Protein AF-A0A2Z6PH59-F1 (afdb_monomer)

Structure (mmCIF, N/CA/C/O backbone):
data_AF-A0A2Z6PH59-F1
#
_entry.id   AF-A0A2Z6PH59-F1
#
loop_
_atom_site.group_PDB
_atom_site.id
_atom_site.type_symbol
_atom_site.label_atom_id
_atom_site.label_alt_id
_atom_site.label_comp_id
_atom_site.label_asym_id
_atom_site.label_entity_id
_atom_site.label_seq_id
_atom_site.pdbx_PDB_ins_code
_atom_site.Cartn_x
_atom_site.Cartn_y
_atom_site.Cartn_z
_atom_site.occupancy
_atom_site.B_iso_or_equiv
_atom_site.auth_seq_id
_atom_site.auth_comp_id
_atom_site.auth_asym_id
_atom_site.auth_atom_id
_atom_site.pdbx_PDB_model_num
ATOM 1 N N . MET A 1 1 ? -16.278 15.186 53.635 1.00 34.44 1 MET A N 1
ATOM 2 C CA . MET A 1 1 ? -15.632 16.033 54.672 1.00 34.44 1 MET A CA 1
ATOM 3 C C . MET A 1 1 ? -14.218 15.501 54.950 1.00 34.44 1 MET A C 1
ATOM 5 O O . MET A 1 1 ? -13.860 14.501 54.348 1.00 34.44 1 MET A O 1
ATOM 9 N N . LYS A 1 2 ? -13.441 16.194 55.801 1.00 32.59 2 LYS A N 1
ATOM 10 C CA . LYS A 1 2 ? -12.086 15.894 56.345 1.00 32.59 2 LYS A CA 1
ATOM 11 C C . LYS A 1 2 ? -11.723 14.384 56.370 1.00 32.59 2 LYS A C 1
ATOM 13 O O . LYS A 1 2 ? -12.545 13.599 56.818 1.00 32.59 2 LYS A O 1
ATOM 18 N N . ASN A 1 3 ? -10.591 13.913 55.830 1.00 27.80 3 ASN A N 1
ATOM 19 C CA . ASN A 1 3 ? -9.162 14.137 56.170 1.00 27.80 3 ASN A CA 1
ATOM 20 C C . ASN A 1 3 ? -8.685 13.519 57.505 1.00 27.80 3 ASN A C 1
ATOM 22 O O . ASN A 1 3 ? -8.910 14.098 58.564 1.00 27.80 3 ASN A O 1
ATOM 26 N N . LEU A 1 4 ? -7.904 12.434 57.396 1.00 33.50 4 LEU A N 1
ATOM 27 C CA . LEU A 1 4 ? -7.053 11.762 58.399 1.00 33.50 4 LEU A CA 1
ATOM 28 C C . LEU A 1 4 ? -5.844 11.195 57.607 1.00 33.50 4 LEU A C 1
ATOM 30 O O . LEU A 1 4 ? -6.083 10.573 56.579 1.00 33.50 4 LEU A O 1
ATOM 34 N N . PHE A 1 5 ? -4.553 11.374 57.917 1.00 38.88 5 PHE A N 1
ATOM 35 C CA . PHE A 1 5 ? -3.834 12.104 58.979 1.00 38.88 5 PHE A CA 1
ATOM 36 C C . PHE A 1 5 ? -2.688 12.967 58.383 1.00 38.88 5 PHE A C 1
ATOM 38 O O . PHE A 1 5 ? -2.351 12.838 57.208 1.00 38.88 5 PHE A O 1
ATOM 45 N N . LYS A 1 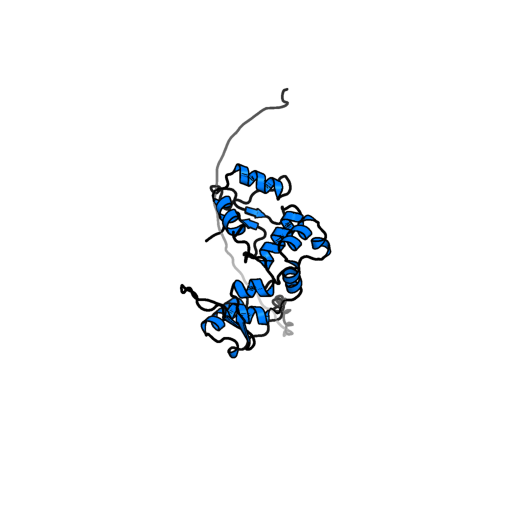6 ? -2.055 13.839 59.192 1.00 35.69 6 LYS A N 1
ATOM 46 C CA . LYS A 1 6 ? -0.893 14.670 58.795 1.00 35.69 6 LYS A CA 1
ATOM 47 C C . LYS A 1 6 ? 0.032 15.008 59.980 1.00 35.69 6 LYS A C 1
ATOM 49 O O . LYS A 1 6 ? -0.445 15.603 60.942 1.00 35.69 6 LYS A O 1
ATOM 54 N N . LYS A 1 7 ? 1.341 14.724 59.852 1.00 34.16 7 LYS A N 1
ATOM 55 C CA . LYS A 1 7 ? 2.540 15.369 60.473 1.00 34.16 7 LYS A CA 1
ATOM 56 C C . LYS A 1 7 ? 3.793 14.681 59.863 1.00 34.16 7 LYS A C 1
ATOM 58 O O . LYS A 1 7 ? 3.728 13.483 59.640 1.00 34.16 7 LYS A O 1
ATOM 63 N N . SER A 1 8 ? 4.795 15.378 59.299 1.00 30.56 8 SER A N 1
ATOM 64 C CA . SER A 1 8 ? 5.847 16.246 59.899 1.00 30.56 8 SER A CA 1
ATOM 65 C C . SER A 1 8 ? 6.964 15.415 60.570 1.00 30.56 8 SER A C 1
ATOM 67 O O . SER A 1 8 ? 6.618 14.514 61.319 1.00 30.56 8 SER A O 1
ATOM 69 N N . SER A 1 9 ? 8.283 15.621 60.375 1.00 30.23 9 SER A N 1
ATOM 70 C CA . SER A 1 9 ? 9.080 16.745 59.796 1.00 30.23 9 SER A CA 1
ATOM 71 C C . SER A 1 9 ? 10.400 16.202 59.152 1.00 30.23 9 SER A C 1
ATOM 73 O O . SER A 1 9 ? 10.760 15.072 59.450 1.00 30.23 9 SER A O 1
ATOM 75 N N . LYS A 1 10 ? 11.071 16.823 58.154 1.00 27.56 10 LYS A N 1
ATOM 76 C CA . LYS A 1 10 ? 12.149 17.869 58.218 1.00 27.56 10 LYS A CA 1
ATOM 77 C C . LYS A 1 10 ? 13.279 17.556 59.237 1.00 27.56 10 LYS A C 1
ATOM 79 O O . LYS A 1 10 ? 12.930 17.356 60.392 1.00 27.56 10 LYS A O 1
ATOM 84 N N . SER A 1 11 ? 14.601 17.575 58.967 1.00 27.03 11 SER A N 1
ATOM 85 C CA . SER A 1 11 ? 15.489 17.809 57.775 1.00 27.03 11 SER A CA 1
ATOM 86 C C . SER A 1 11 ? 16.762 16.897 57.899 1.00 27.03 11 SER A C 1
ATOM 88 O O . SER A 1 11 ? 16.585 15.839 58.487 1.00 27.03 11 SER A O 1
ATOM 90 N N . LYS A 1 12 ? 18.026 17.082 57.438 1.00 28.75 12 LYS A N 1
ATOM 91 C CA . LYS A 1 12 ? 18.909 18.138 56.838 1.00 28.75 12 LYS A CA 1
ATOM 92 C C . LYS A 1 12 ? 20.122 17.441 56.131 1.00 28.75 12 LYS A C 1
ATOM 94 O O . LYS A 1 12 ? 20.277 16.238 56.304 1.00 28.75 12 LYS A O 1
ATOM 99 N N . GLU A 1 13 ? 20.964 18.131 55.341 1.00 26.48 13 GLU A N 1
ATOM 100 C CA . GLU A 1 13 ? 22.075 17.522 54.550 1.00 26.48 13 GLU A CA 1
ATOM 101 C C . GLU A 1 13 ? 23.403 17.277 55.311 1.00 26.48 13 GLU A C 1
ATOM 103 O O . GLU A 1 13 ? 23.683 17.977 56.286 1.00 26.48 13 GLU A O 1
ATOM 108 N N . SER A 1 14 ? 24.306 16.450 54.754 1.00 27.97 14 SER A N 1
ATOM 109 C CA . SER A 1 14 ? 25.775 16.585 54.916 1.00 27.97 14 SER A CA 1
ATOM 110 C C . SER A 1 14 ? 26.570 15.948 53.756 1.00 27.97 14 SER A C 1
ATOM 112 O O . SER A 1 14 ? 26.091 15.001 53.135 1.00 27.97 14 SER A O 1
ATOM 114 N N . GLU A 1 15 ? 27.780 16.453 53.486 1.00 25.69 15 GLU A N 1
ATOM 115 C CA . GLU A 1 15 ? 28.665 16.088 52.356 1.00 25.69 15 GLU A CA 1
ATOM 116 C C . GLU A 1 15 ? 29.887 15.215 52.759 1.00 25.69 15 GLU A C 1
ATOM 118 O O . GLU A 1 15 ? 30.079 14.907 53.933 1.00 25.69 15 GLU A O 1
ATOM 123 N N . GLY A 1 16 ? 30.757 14.894 51.782 1.00 25.41 16 GLY A N 1
ATOM 124 C CA . GLY A 1 16 ? 32.094 14.280 51.950 1.00 25.41 16 GLY A CA 1
ATOM 125 C C . GLY A 1 16 ? 32.142 12.765 51.670 1.00 25.41 16 GLY A C 1
ATOM 126 O O . GLY A 1 16 ? 31.158 12.069 51.881 1.00 25.41 16 GLY A O 1
ATOM 127 N N . GLY A 1 17 ? 33.226 12.146 51.175 1.00 25.28 17 GLY A N 1
ATOM 128 C CA . GLY A 1 17 ? 34.559 12.616 50.742 1.00 25.28 17 GLY A CA 1
ATOM 129 C C . GLY A 1 17 ? 35.597 11.488 50.965 1.00 25.28 17 GLY A C 1
ATOM 130 O O . GLY A 1 17 ? 35.827 11.118 52.103 1.00 25.28 17 GLY A O 1
ATOM 131 N N . SER A 1 18 ? 36.112 10.779 49.947 1.00 25.77 18 SER A N 1
ATOM 132 C CA . SER A 1 18 ? 37.277 11.109 49.083 1.00 25.77 18 SER A CA 1
ATOM 133 C C . SER A 1 18 ? 38.556 10.302 49.437 1.00 25.77 18 SER A C 1
ATOM 135 O O . SER A 1 18 ? 38.829 10.076 50.606 1.00 25.77 18 SER A O 1
ATOM 137 N N . SER A 1 19 ? 39.379 9.963 48.423 1.00 30.25 19 SER A N 1
ATOM 138 C CA . SER A 1 19 ? 40.751 9.367 48.488 1.00 30.25 19 SER A CA 1
ATOM 139 C C . SER A 1 19 ? 40.876 7.867 48.877 1.00 30.25 19 SER A C 1
ATOM 141 O O . SER A 1 19 ? 40.231 7.417 49.808 1.00 30.25 19 SER A O 1
ATOM 143 N N . LYS A 1 20 ? 41.520 6.975 48.083 1.00 30.14 20 LYS A N 1
ATOM 144 C CA . LYS A 1 20 ? 42.967 6.777 47.718 1.00 30.14 20 LYS A CA 1
ATOM 145 C C . LYS A 1 20 ? 43.783 6.158 48.892 1.00 30.14 20 LYS A C 1
ATOM 147 O O . LYS A 1 20 ? 43.592 6.584 50.014 1.00 30.14 20 LYS A O 1
ATOM 152 N N . SER A 1 21 ? 44.721 5.200 48.738 1.00 28.30 21 SER A N 1
ATOM 153 C CA . SER A 1 21 ? 45.655 4.906 47.622 1.00 28.30 21 SER A CA 1
ATOM 154 C C . SER A 1 21 ? 46.361 3.512 47.698 1.00 28.30 21 SER A C 1
ATOM 156 O O . SER A 1 21 ? 46.203 2.824 48.693 1.00 28.30 21 SER A O 1
ATOM 158 N N . LYS A 1 22 ? 47.134 3.157 46.640 1.00 28.16 22 LYS A N 1
ATOM 159 C CA . LYS A 1 22 ? 48.455 2.440 46.527 1.00 28.16 22 LYS A CA 1
ATOM 160 C C . LYS A 1 22 ? 48.986 1.464 47.626 1.00 28.16 22 LYS A C 1
ATOM 162 O O . LYS A 1 22 ? 48.718 1.654 48.795 1.00 28.16 22 LYS A O 1
ATOM 167 N N . ALA A 1 23 ? 49.949 0.550 47.378 1.00 26.64 23 ALA A N 1
ATOM 168 C CA . ALA A 1 23 ? 50.427 -0.189 46.180 1.00 26.64 23 ALA A CA 1
ATOM 169 C C . ALA A 1 23 ? 51.578 -1.188 46.534 1.00 26.64 23 ALA A C 1
ATOM 171 O O . ALA A 1 23 ? 52.467 -0.850 47.303 1.00 26.64 23 ALA A O 1
ATOM 172 N N . SER A 1 24 ? 51.592 -2.365 45.887 1.00 27.56 24 SER A N 1
ATOM 173 C CA . SER A 1 24 ? 52.730 -3.254 45.506 1.00 27.56 24 SER A CA 1
ATOM 174 C C . SER A 1 24 ? 54.143 -3.160 46.149 1.00 27.56 24 SER A C 1
ATOM 176 O O . SER A 1 24 ? 54.802 -2.126 46.017 1.00 27.56 24 SER A O 1
ATOM 178 N N . LYS A 1 25 ? 54.728 -4.321 46.524 1.00 27.78 25 LYS A N 1
ATOM 179 C CA . LYS A 1 25 ? 56.020 -4.859 45.987 1.00 27.78 25 LYS A CA 1
ATOM 180 C C . LYS A 1 25 ? 56.326 -6.294 46.484 1.00 27.78 25 LYS A C 1
ATOM 182 O O . LYS A 1 25 ? 55.560 -6.840 47.267 1.00 27.78 25 LYS A O 1
ATOM 187 N N . ALA A 1 26 ? 57.401 -6.921 45.983 1.00 27.69 26 ALA A N 1
ATOM 188 C CA . ALA A 1 26 ? 57.776 -8.328 46.226 1.00 27.69 26 ALA A CA 1
ATOM 189 C C . ALA A 1 26 ? 59.310 -8.535 46.291 1.00 27.69 26 ALA A C 1
ATOM 191 O O . ALA A 1 26 ? 60.037 -7.665 45.811 1.00 27.69 26 ALA A O 1
ATOM 192 N N . SER A 1 27 ? 59.798 -9.693 46.792 1.00 26.86 27 SER A N 1
ATOM 193 C CA . SER A 1 27 ? 60.730 -10.621 46.077 1.00 26.86 27 SER A CA 1
ATOM 194 C C . SER A 1 27 ? 61.611 -11.555 46.955 1.00 26.86 27 SER A C 1
ATOM 196 O O . SER A 1 27 ? 62.227 -11.122 47.922 1.00 26.86 27 SER A O 1
ATOM 198 N N . SER A 1 28 ? 61.821 -12.797 46.470 1.00 27.25 28 SER A N 1
ATOM 199 C CA . SER A 1 28 ? 62.973 -13.707 46.746 1.00 27.25 28 SER A CA 1
ATOM 200 C C . SER A 1 28 ? 63.087 -14.369 48.157 1.00 27.25 28 SER A C 1
ATOM 202 O O . SER A 1 28 ? 62.413 -13.944 49.081 1.00 27.25 28 SER A O 1
ATOM 204 N N . SER A 1 29 ? 63.863 -15.451 48.407 1.00 29.81 29 SER A N 1
ATOM 205 C CA . SER A 1 29 ? 64.959 -16.069 47.619 1.00 29.81 29 SER A CA 1
ATOM 206 C C . SER A 1 29 ? 65.258 -17.589 47.856 1.00 29.81 29 SER A C 1
ATOM 208 O O . SER A 1 29 ? 65.130 -18.115 48.956 1.00 29.81 29 SER A O 1
ATOM 210 N N . LYS A 1 30 ? 65.740 -18.254 46.782 1.00 30.19 30 LYS A N 1
ATOM 211 C CA . LYS A 1 30 ? 66.704 -19.394 46.637 1.00 30.19 30 LYS A CA 1
ATOM 212 C C . LYS A 1 30 ? 66.789 -20.582 47.642 1.00 30.19 30 LYS A C 1
ATOM 214 O O . LYS A 1 30 ? 67.337 -20.423 48.729 1.00 30.19 30 LYS A O 1
ATOM 219 N N . LYS A 1 31 ? 66.523 -21.809 47.131 1.00 31.02 31 LYS A N 1
ATOM 220 C CA . LYS A 1 31 ? 67.177 -23.153 47.347 1.00 31.02 31 LYS A CA 1
ATOM 221 C C . LYS A 1 31 ? 66.483 -24.196 46.416 1.00 31.02 31 LYS A C 1
ATOM 223 O O . LYS A 1 31 ? 65.308 -23.996 46.147 1.00 31.02 31 LYS A O 1
ATOM 228 N N . ARG A 1 32 ? 67.045 -25.309 45.890 1.00 30.92 32 ARG A N 1
ATOM 229 C CA . ARG A 1 32 ? 68.436 -25.769 45.591 1.00 30.92 32 ARG A CA 1
ATOM 230 C C . ARG A 1 32 ? 68.416 -26.693 44.323 1.00 30.92 32 ARG A C 1
ATOM 232 O O . ARG A 1 32 ? 67.968 -26.219 43.286 1.00 30.92 32 ARG A O 1
ATOM 239 N N . LYS A 1 33 ? 68.884 -27.962 44.367 1.00 31.00 33 LYS A N 1
ATOM 240 C CA . LYS A 1 33 ? 68.745 -29.037 43.335 1.00 31.00 33 LYS A CA 1
ATOM 241 C C . LYS A 1 33 ? 68.904 -30.440 43.964 1.00 31.00 33 LYS A C 1
ATOM 243 O O . LYS A 1 33 ? 69.839 -30.613 44.739 1.00 31.00 33 LYS A O 1
ATOM 248 N N . VAL A 1 34 ? 68.104 -31.415 43.510 1.00 33.28 34 VAL A N 1
ATOM 249 C CA . VAL A 1 34 ? 68.429 -32.857 43.304 1.00 33.28 34 VAL A CA 1
ATOM 250 C C . VAL A 1 34 ? 67.692 -33.292 42.011 1.00 33.28 34 VAL A C 1
ATOM 252 O O . VAL A 1 34 ? 66.822 -32.554 41.547 1.00 33.28 34 VAL A O 1
ATOM 255 N N . SER A 1 35 ? 68.075 -34.393 41.358 1.00 29.75 35 SER A N 1
ATOM 256 C CA . SER A 1 35 ? 67.696 -34.733 39.971 1.00 29.75 35 SER A CA 1
ATOM 257 C C . SER A 1 35 ? 67.066 -36.124 39.782 1.00 29.75 35 SER A C 1
ATOM 259 O O . SER A 1 35 ? 67.340 -37.025 40.569 1.00 29.75 35 SER A O 1
ATOM 261 N N . ARG A 1 36 ? 66.345 -36.286 38.645 1.00 28.67 36 ARG A N 1
ATOM 262 C CA . ARG A 1 36 ? 66.366 -37.438 37.692 1.00 28.67 36 ARG A CA 1
ATOM 263 C C . ARG A 1 36 ? 64.999 -38.075 37.346 1.00 28.67 36 ARG A C 1
ATOM 265 O O . ARG A 1 36 ? 64.614 -39.060 37.958 1.00 28.67 36 ARG A O 1
ATOM 272 N N . ALA A 1 37 ? 64.372 -37.604 36.261 1.00 36.44 37 ALA A N 1
ATOM 273 C CA . ALA A 1 37 ? 63.565 -38.389 35.302 1.00 36.44 37 ALA A CA 1
ATOM 274 C C . ALA A 1 37 ? 63.218 -37.511 34.070 1.00 36.44 37 ALA A C 1
ATOM 276 O O . ALA A 1 37 ? 63.069 -36.300 34.248 1.00 36.44 37 ALA A O 1
ATOM 277 N N . PRO A 1 38 ? 63.104 -38.056 32.840 1.00 36.41 38 PRO A N 1
ATOM 278 C CA . PRO A 1 38 ? 62.559 -37.328 31.690 1.00 36.41 38 PRO A CA 1
ATOM 279 C C . PRO A 1 38 ? 61.018 -37.332 31.701 1.00 36.41 38 PRO A C 1
ATOM 281 O O . PRO A 1 38 ? 60.396 -38.331 32.060 1.00 36.41 38 PRO A O 1
ATOM 284 N N . SER A 1 39 ? 60.401 -36.218 31.305 1.00 35.09 39 SER A N 1
ATOM 285 C CA . SER A 1 39 ? 58.942 -36.035 31.346 1.00 35.09 39 SER A CA 1
ATOM 286 C C . SER A 1 39 ? 58.213 -36.711 30.174 1.00 35.09 39 SER A C 1
ATOM 288 O O . SER A 1 39 ? 58.693 -36.613 29.043 1.00 35.09 39 SER A O 1
ATOM 290 N N . PRO A 1 40 ? 57.008 -37.280 30.379 1.00 45.50 40 PRO A N 1
ATOM 291 C CA . PRO A 1 40 ? 56.055 -37.481 29.291 1.00 45.50 40 PRO A CA 1
ATOM 292 C C . PRO A 1 40 ? 55.498 -36.126 28.816 1.00 45.50 40 PRO A C 1
ATOM 294 O O . PRO A 1 40 ? 55.338 -35.196 29.612 1.00 45.50 40 PRO A O 1
ATOM 297 N N . SER A 1 41 ? 55.187 -36.006 27.524 1.00 42.44 41 SER A N 1
ATOM 298 C CA . SER A 1 41 ? 54.583 -34.789 26.960 1.00 42.44 41 SER A CA 1
ATOM 299 C C . SER A 1 41 ? 53.156 -34.569 27.485 1.00 42.44 41 SER A C 1
ATOM 301 O O . SER A 1 41 ? 52.385 -35.529 27.540 1.00 42.44 41 SER A O 1
ATOM 303 N N . PRO A 1 42 ? 52.760 -33.329 27.828 1.00 46.56 42 PRO A N 1
ATOM 304 C CA . PRO A 1 42 ? 51.387 -33.029 28.217 1.00 46.56 42 PRO A CA 1
ATOM 305 C C . PRO A 1 42 ? 50.437 -33.091 27.013 1.00 46.56 42 PRO A C 1
ATOM 307 O O . PRO A 1 42 ? 50.779 -32.656 25.912 1.00 46.56 42 PRO A O 1
ATOM 310 N N . SER A 1 43 ? 49.220 -33.585 27.242 1.00 51.41 43 SER A N 1
ATOM 311 C CA . SER A 1 43 ? 48.125 -33.548 26.266 1.00 51.41 43 SER A CA 1
ATOM 312 C C . SER A 1 43 ? 47.785 -32.106 25.850 1.00 51.41 43 SER A C 1
ATOM 314 O O . SER A 1 43 ? 47.906 -31.194 26.675 1.00 51.41 43 SER A O 1
ATOM 316 N N . PRO A 1 44 ? 47.324 -31.869 24.606 1.00 57.12 44 PRO A N 1
ATOM 317 C CA . PRO A 1 44 ? 46.911 -30.537 24.174 1.00 57.12 44 PRO A CA 1
ATOM 318 C C . PRO A 1 44 ? 45.717 -30.025 25.002 1.00 57.12 44 PRO A C 1
ATOM 320 O O . PRO A 1 44 ? 44.858 -30.821 25.394 1.00 57.12 44 PRO A O 1
ATOM 323 N N . PRO A 1 45 ? 45.630 -28.707 25.266 1.00 55.41 45 PRO A N 1
ATOM 324 C CA . PRO A 1 45 ? 44.503 -28.127 25.989 1.00 55.41 45 PRO A CA 1
ATOM 325 C C . PRO A 1 45 ? 43.197 -28.259 25.183 1.00 55.41 45 PRO A C 1
ATOM 327 O O . PRO A 1 45 ? 43.236 -28.276 23.948 1.00 55.41 45 PRO A O 1
ATOM 330 N N . PRO A 1 46 ? 42.029 -28.317 25.853 1.00 54.38 46 PRO A N 1
ATOM 331 C CA . PRO A 1 46 ? 40.742 -28.360 25.168 1.00 54.38 46 PRO A CA 1
ATOM 332 C C . PRO A 1 46 ? 40.549 -27.109 24.304 1.00 54.38 46 PRO A C 1
ATOM 334 O O . PRO A 1 46 ? 40.888 -25.996 24.710 1.00 54.38 46 PRO A O 1
ATOM 337 N N . SER A 1 47 ? 39.993 -27.292 23.106 1.00 56.69 47 SER A N 1
ATOM 338 C CA . SER A 1 47 ? 39.690 -26.181 22.202 1.00 56.69 47 SER A CA 1
ATOM 339 C C . SER A 1 47 ? 38.715 -25.191 22.858 1.00 56.69 47 SER A C 1
ATOM 341 O O . SER A 1 47 ? 37.801 -25.628 23.563 1.00 56.69 47 SER A O 1
ATOM 343 N N . PRO A 1 48 ? 38.857 -23.873 22.620 1.00 63.66 48 PRO A N 1
ATOM 344 C CA . PRO A 1 48 ? 37.887 -22.902 23.113 1.00 63.66 48 PRO A CA 1
ATOM 345 C C . PRO A 1 48 ? 36.489 -23.206 22.543 1.00 63.66 48 PRO A C 1
ATOM 347 O O . PRO A 1 48 ? 36.392 -23.737 21.429 1.00 63.66 48 PRO A O 1
ATOM 350 N N . PRO A 1 49 ? 35.403 -22.867 23.266 1.00 60.81 49 PRO A N 1
ATOM 351 C CA . PRO A 1 49 ? 34.048 -23.028 22.754 1.00 60.81 49 PRO A CA 1
ATOM 352 C C . PRO A 1 49 ? 33.913 -22.361 21.385 1.00 60.81 49 PRO A C 1
ATOM 354 O O . PRO A 1 49 ? 34.311 -21.207 21.219 1.00 60.81 49 PRO A O 1
ATOM 357 N N . ARG A 1 50 ? 33.350 -23.075 20.400 1.00 63.66 50 ARG A N 1
ATOM 358 C CA . ARG A 1 50 ? 33.018 -22.455 19.114 1.00 63.66 50 ARG A CA 1
ATOM 359 C C . ARG A 1 50 ? 32.045 -21.311 19.369 1.00 63.66 50 ARG A C 1
ATOM 361 O O . ARG A 1 50 ? 30.955 -21.534 19.891 1.00 63.66 50 ARG A O 1
ATOM 368 N N . GLU A 1 51 ? 32.441 -20.114 18.956 1.00 59.47 51 GLU A N 1
ATOM 369 C CA . GLU A 1 51 ? 31.542 -18.974 18.857 1.00 59.47 51 GLU A CA 1
ATOM 370 C C . GLU A 1 51 ? 30.322 -19.392 18.009 1.00 59.47 51 GLU A C 1
ATOM 372 O O . GLU A 1 51 ? 30.505 -20.038 16.965 1.00 59.47 51 GLU A O 1
ATOM 377 N N . PRO A 1 52 ? 29.080 -19.130 18.463 1.00 60.56 52 PRO A N 1
ATOM 378 C CA . PRO A 1 52 ? 27.893 -19.581 17.753 1.00 60.56 52 PRO A CA 1
ATOM 379 C C . PRO A 1 52 ? 27.896 -18.965 16.358 1.00 60.56 52 PRO A C 1
ATOM 381 O O . PRO A 1 52 ? 27.895 -17.744 16.204 1.00 60.56 52 PRO A O 1
ATOM 384 N N . SER A 1 53 ? 27.933 -19.822 15.335 1.00 56.47 53 SER A N 1
ATOM 385 C CA . SER A 1 53 ? 27.993 -19.369 13.947 1.00 56.47 53 SER A CA 1
ATOM 386 C C . SER A 1 53 ? 26.820 -18.426 13.663 1.00 56.47 53 SER A C 1
ATOM 388 O O . SER A 1 53 ? 25.700 -18.731 14.087 1.00 56.47 53 SER A O 1
ATOM 390 N N . PRO A 1 54 ? 27.046 -17.288 12.975 1.00 58.34 54 PRO A N 1
ATOM 391 C CA . PRO A 1 54 ? 25.987 -16.321 12.723 1.00 58.34 54 PRO A CA 1
ATOM 392 C C . PRO A 1 54 ? 24.808 -17.020 12.032 1.00 58.34 54 PRO A C 1
ATOM 394 O O . PRO A 1 54 ? 25.040 -17.890 11.183 1.00 58.34 54 PRO A O 1
ATOM 397 N N . PRO A 1 55 ? 23.557 -16.682 12.400 1.00 59.09 55 PRO A N 1
ATOM 398 C CA . PRO A 1 55 ? 22.386 -17.428 11.961 1.00 59.09 55 PRO A CA 1
ATOM 399 C C . PRO A 1 55 ? 22.348 -17.518 10.430 1.00 59.09 55 PRO A C 1
ATOM 401 O O . PRO A 1 55 ? 22.695 -16.530 9.769 1.00 59.09 55 PRO A O 1
ATOM 404 N N . PRO A 1 56 ? 21.936 -18.668 9.853 1.00 49.78 56 PRO A N 1
ATOM 405 C CA . PRO A 1 56 ? 21.906 -18.859 8.410 1.00 49.78 56 PRO A CA 1
ATOM 406 C C . PRO A 1 56 ? 21.239 -17.674 7.718 1.00 49.78 56 PRO A C 1
ATOM 408 O O . PRO A 1 56 ? 20.102 -17.317 8.036 1.00 49.78 56 PRO A O 1
ATOM 411 N N . ARG A 1 57 ? 21.971 -17.037 6.794 1.00 50.09 57 ARG A N 1
ATOM 412 C CA . ARG A 1 57 ? 21.472 -15.881 6.046 1.00 50.09 57 ARG A CA 1
ATOM 413 C C . ARG A 1 57 ? 20.155 -16.289 5.389 1.00 50.09 57 ARG A C 1
ATOM 415 O O . ARG A 1 57 ? 20.152 -17.216 4.581 1.00 50.09 57 ARG A O 1
ATOM 422 N N . ALA A 1 58 ? 19.063 -15.617 5.763 1.00 55.97 58 ALA A N 1
ATOM 423 C CA . ALA A 1 58 ? 17.728 -15.927 5.260 1.00 55.97 58 ALA A CA 1
ATOM 424 C C . ALA A 1 58 ? 17.751 -16.025 3.722 1.00 55.97 58 ALA A C 1
ATOM 426 O O . ALA A 1 58 ? 18.464 -15.219 3.109 1.00 55.97 58 ALA A O 1
ATOM 427 N N . PRO A 1 59 ? 17.029 -16.989 3.106 1.00 53.78 59 PRO A N 1
ATOM 428 C CA . PRO A 1 59 ? 17.164 -17.310 1.689 1.00 53.78 59 PRO A CA 1
ATOM 429 C C . PRO A 1 59 ? 17.188 -16.063 0.811 1.00 53.78 59 PRO A C 1
ATOM 431 O O . PRO A 1 59 ? 16.219 -15.305 0.745 1.00 53.78 59 PRO A O 1
ATOM 434 N N . GLY A 1 60 ? 18.341 -15.832 0.180 1.00 61.97 60 GLY A N 1
ATOM 435 C CA . GLY A 1 60 ? 18.568 -14.643 -0.624 1.00 61.97 60 GLY A CA 1
ATOM 436 C C . GLY A 1 60 ? 17.555 -14.582 -1.758 1.00 61.97 60 GLY A C 1
ATOM 437 O O . GLY A 1 60 ? 17.454 -15.517 -2.551 1.00 61.97 60 GLY A O 1
ATOM 438 N N . MET A 1 61 ? 16.821 -13.472 -1.833 1.00 67.44 61 MET A N 1
ATOM 439 C CA . MET A 1 61 ? 15.988 -13.125 -2.983 1.00 67.44 61 MET A CA 1
ATOM 440 C C . MET A 1 61 ? 16.765 -13.383 -4.286 1.00 67.44 61 MET A C 1
ATOM 442 O O . MET A 1 61 ? 17.861 -12.830 -4.417 1.00 67.44 61 MET A O 1
ATOM 446 N N . PRO A 1 62 ? 16.236 -14.181 -5.239 1.00 79.00 62 PRO A N 1
ATOM 447 C CA . PRO A 1 62 ? 16.943 -14.499 -6.476 1.00 79.00 62 PRO A CA 1
ATOM 448 C C . PRO A 1 62 ? 17.435 -13.233 -7.181 1.00 79.00 62 PRO A C 1
ATOM 450 O O . PRO A 1 62 ? 16.654 -12.298 -7.398 1.00 79.00 62 PRO A O 1
ATOM 453 N N . GLU A 1 63 ? 18.729 -13.185 -7.509 1.00 87.81 63 GLU A N 1
ATOM 454 C CA . GLU A 1 63 ? 19.326 -11.981 -8.086 1.00 87.81 63 GLU A CA 1
ATOM 455 C C . GLU A 1 63 ? 18.700 -11.680 -9.452 1.00 87.81 63 GLU A C 1
ATOM 457 O O . GLU A 1 63 ? 18.572 -12.547 -10.318 1.00 87.81 63 GLU A O 1
ATOM 462 N N . ILE A 1 64 ? 18.266 -10.434 -9.634 1.00 90.94 64 ILE A N 1
ATOM 463 C CA . ILE A 1 64 ? 17.597 -9.996 -10.855 1.00 90.94 64 ILE A CA 1
ATOM 464 C C . ILE A 1 64 ? 18.690 -9.630 -11.870 1.00 90.94 64 ILE A C 1
ATOM 466 O O . ILE A 1 64 ? 19.454 -8.696 -11.610 1.00 90.94 64 ILE A O 1
ATOM 470 N N . PRO A 1 65 ? 18.792 -10.314 -13.030 1.00 91.38 65 PRO A N 1
ATOM 471 C CA . PRO A 1 65 ? 19.889 -10.083 -13.965 1.00 91.38 65 PRO A CA 1
ATOM 472 C C . PRO A 1 65 ? 19.949 -8.632 -14.444 1.00 91.38 65 PRO A C 1
ATOM 474 O O . PRO A 1 65 ? 18.923 -8.041 -14.784 1.00 91.38 65 PRO A O 1
ATOM 477 N N . ARG A 1 66 ? 21.162 -8.074 -14.563 1.00 91.94 66 ARG A N 1
ATOM 478 C CA . ARG A 1 66 ? 21.409 -6.679 -14.983 1.00 91.94 66 ARG A CA 1
ATOM 479 C C . ARG A 1 66 ? 20.648 -6.271 -16.257 1.00 91.94 66 ARG A C 1
ATOM 481 O O . ARG A 1 66 ? 20.236 -5.117 -16.359 1.00 91.94 66 ARG A O 1
ATOM 488 N N . GLY A 1 67 ? 20.421 -7.195 -17.196 1.00 91.94 67 GLY A N 1
ATOM 489 C CA . GLY A 1 67 ? 19.646 -6.970 -18.426 1.00 91.94 67 GLY A CA 1
ATOM 490 C C . GLY A 1 67 ? 18.144 -6.697 -18.232 1.00 91.94 67 GLY A C 1
ATOM 491 O O . GLY A 1 67 ? 17.485 -6.269 -19.173 1.00 91.94 67 GLY A O 1
ATOM 492 N N . ARG A 1 68 ? 17.590 -6.890 -17.026 1.00 92.19 68 ARG A N 1
ATOM 493 C CA . ARG A 1 68 ? 16.203 -6.524 -16.680 1.00 92.19 68 ARG A CA 1
ATOM 494 C C . ARG A 1 68 ? 16.012 -5.028 -16.394 1.00 92.19 68 ARG A C 1
ATOM 496 O O . ARG A 1 68 ? 14.878 -4.583 -16.252 1.00 92.19 68 ARG A O 1
ATOM 503 N N . PHE A 1 69 ? 17.090 -4.245 -16.316 1.00 92.75 69 PHE A N 1
ATOM 504 C CA . PHE A 1 69 ? 17.038 -2.823 -15.969 1.00 92.75 69 PHE A CA 1
ATOM 505 C C . PHE A 1 69 ? 17.451 -1.942 -17.155 1.00 92.75 69 PHE A C 1
ATOM 507 O O . PHE A 1 69 ? 18.637 -1.851 -17.485 1.00 92.75 69 PHE A O 1
ATOM 514 N N . ASP A 1 70 ? 16.492 -1.237 -17.766 1.00 84.69 70 ASP A N 1
ATOM 515 C CA . ASP A 1 70 ? 16.744 -0.387 -18.948 1.00 84.69 70 ASP A CA 1
ATOM 516 C C . ASP A 1 70 ? 17.665 0.810 -18.650 1.00 84.69 70 ASP A C 1
ATOM 518 O O . ASP A 1 70 ? 18.217 1.429 -19.556 1.00 84.69 70 ASP A O 1
ATOM 522 N N . ARG A 1 71 ? 17.824 1.178 -17.371 1.00 89.75 71 ARG A N 1
ATOM 523 C CA . ARG A 1 71 ? 18.565 2.367 -16.929 1.00 89.75 71 ARG A CA 1
ATOM 524 C C . ARG A 1 71 ? 19.560 1.994 -15.834 1.00 89.75 71 ARG A C 1
ATOM 526 O O . ARG A 1 71 ? 19.189 1.331 -14.869 1.00 89.75 71 ARG A O 1
ATOM 533 N N . ALA A 1 72 ? 20.791 2.505 -15.906 1.00 90.81 72 ALA A N 1
ATOM 534 C CA . ALA A 1 72 ? 21.789 2.321 -14.841 1.00 90.81 72 ALA A CA 1
ATOM 535 C C . ALA A 1 72 ? 21.277 2.817 -13.471 1.00 90.81 72 ALA A C 1
ATOM 537 O O . ALA A 1 72 ? 21.494 2.176 -12.450 1.00 90.81 72 ALA A O 1
ATOM 538 N N . ILE A 1 73 ? 20.492 3.899 -13.464 1.00 90.94 73 ILE A N 1
ATOM 539 C CA . ILE A 1 73 ? 19.795 4.432 -12.280 1.00 90.94 73 ILE A CA 1
ATOM 540 C C . ILE A 1 73 ? 18.827 3.406 -11.659 1.00 90.94 73 ILE A C 1
ATOM 542 O O . ILE A 1 73 ? 18.718 3.342 -10.437 1.00 90.94 73 ILE A O 1
ATOM 546 N N . ALA A 1 74 ? 18.139 2.602 -12.477 1.00 92.06 74 ALA A N 1
ATOM 547 C CA . ALA A 1 74 ? 17.234 1.560 -11.997 1.00 92.06 74 ALA A CA 1
ATOM 548 C C . ALA A 1 74 ? 18.014 0.389 -11.382 1.00 92.06 74 ALA A C 1
ATOM 550 O O . ALA A 1 74 ? 17.674 -0.060 -10.292 1.00 92.06 74 ALA A O 1
ATOM 551 N N . PHE A 1 75 ? 19.119 -0.036 -12.003 1.00 94.00 75 PHE A N 1
ATOM 552 C CA . PHE A 1 75 ? 20.004 -1.043 -11.410 1.00 94.00 75 PHE A CA 1
ATOM 553 C C . PHE A 1 75 ? 20.633 -0.556 -10.092 1.00 94.00 75 PHE A C 1
ATOM 555 O O . PHE A 1 75 ? 20.592 -1.263 -9.091 1.00 94.00 75 PHE A O 1
ATOM 562 N N . ASN A 1 76 ? 21.118 0.688 -10.033 1.00 92.81 76 ASN A N 1
ATOM 563 C CA . ASN A 1 76 ? 21.646 1.273 -8.796 1.00 92.81 76 ASN A CA 1
ATOM 564 C C . ASN A 1 76 ? 20.564 1.377 -7.704 1.00 92.81 76 ASN A C 1
ATOM 566 O O . ASN A 1 76 ? 20.854 1.177 -6.523 1.00 92.81 76 ASN A O 1
ATOM 570 N N . ARG A 1 77 ? 19.301 1.636 -8.082 1.00 92.50 77 ARG A N 1
ATOM 571 C CA . ARG A 1 77 ? 18.168 1.554 -7.152 1.00 92.50 77 ARG A CA 1
ATOM 572 C C . ARG A 1 77 ? 17.969 0.126 -6.646 1.00 92.50 77 ARG A C 1
ATOM 574 O O . ARG A 1 77 ? 17.855 -0.025 -5.433 1.00 92.50 77 ARG A O 1
ATOM 581 N N . TYR A 1 78 ? 17.973 -0.877 -7.530 1.00 93.56 78 TYR A N 1
ATOM 582 C CA . TYR A 1 78 ? 17.871 -2.295 -7.167 1.00 93.56 78 TYR A CA 1
ATOM 583 C C . TYR A 1 78 ? 18.941 -2.694 -6.146 1.00 93.56 78 TYR A C 1
ATOM 585 O O . TYR A 1 78 ? 18.585 -3.180 -5.074 1.00 93.56 78 TYR A O 1
ATOM 593 N N . GLN A 1 79 ? 20.219 -2.384 -6.401 1.00 92.75 79 GLN A N 1
ATOM 594 C CA . GLN A 1 79 ? 21.312 -2.688 -5.466 1.00 92.75 79 GLN A CA 1
ATOM 595 C C . GLN A 1 79 ? 21.090 -2.061 -4.076 1.00 92.75 79 GLN A C 1
ATOM 597 O O . GLN A 1 79 ? 21.383 -2.695 -3.069 1.00 92.75 79 GLN A O 1
ATOM 602 N N . HIS A 1 80 ? 20.497 -0.863 -3.995 1.00 90.19 80 HIS A N 1
ATOM 603 C CA . HIS A 1 80 ? 20.160 -0.218 -2.720 1.00 90.19 80 HIS A CA 1
ATOM 604 C C . HIS A 1 80 ? 18.897 -0.780 -2.027 1.00 90.19 80 HIS A C 1
ATOM 606 O O . HIS A 1 80 ? 18.718 -0.557 -0.828 1.00 90.19 80 HIS A O 1
ATOM 612 N N . ILE A 1 81 ? 17.986 -1.459 -2.737 1.00 89.62 81 ILE A N 1
ATOM 613 C CA . ILE A 1 81 ? 16.753 -2.006 -2.133 1.00 89.62 81 ILE A CA 1
ATOM 614 C C . ILE A 1 81 ? 16.763 -3.524 -1.938 1.00 89.62 81 ILE A C 1
ATOM 616 O O . ILE A 1 81 ? 16.057 -3.987 -1.048 1.00 89.62 81 ILE A O 1
ATOM 620 N N . ARG A 1 82 ? 17.561 -4.295 -2.690 1.00 88.69 82 ARG A N 1
ATOM 621 C CA . ARG A 1 82 ? 17.572 -5.776 -2.665 1.00 88.69 82 ARG A CA 1
ATOM 622 C C . ARG A 1 82 ? 17.865 -6.396 -1.292 1.00 88.69 82 ARG A C 1
ATOM 624 O O . ARG A 1 82 ? 17.488 -7.532 -1.046 1.00 88.69 82 ARG A O 1
ATOM 631 N N . GLU A 1 83 ? 18.528 -5.645 -0.416 1.00 85.56 83 GLU A N 1
ATOM 632 C CA . GLU A 1 83 ? 18.929 -6.065 0.936 1.00 85.56 83 GLU A CA 1
ATOM 633 C C . GLU A 1 83 ? 17.878 -5.701 2.003 1.00 85.56 83 GLU A C 1
ATOM 635 O O . GLU A 1 83 ? 18.032 -6.030 3.178 1.00 85.56 83 GLU A O 1
ATOM 640 N N . LYS A 1 84 ? 16.796 -5.014 1.612 1.00 84.00 84 LYS A N 1
ATOM 641 C CA . LYS A 1 84 ? 15.712 -4.609 2.513 1.00 84.00 84 LYS A CA 1
ATOM 642 C C . LYS A 1 84 ? 14.638 -5.688 2.558 1.00 84.00 84 LYS A C 1
ATOM 644 O O . LYS A 1 84 ? 14.244 -6.226 1.527 1.00 84.00 84 LYS A O 1
ATOM 649 N N . ILE A 1 85 ? 14.121 -5.955 3.756 1.00 81.81 85 ILE A N 1
ATOM 650 C CA . ILE A 1 85 ? 13.001 -6.880 3.955 1.00 81.81 85 ILE A CA 1
ATOM 651 C C . ILE A 1 85 ? 11.770 -6.318 3.235 1.00 81.81 85 ILE A C 1
ATOM 653 O O . ILE A 1 85 ? 11.186 -5.325 3.674 1.00 81.81 85 ILE A O 1
ATOM 657 N N . PHE A 1 86 ? 11.377 -6.964 2.140 1.00 77.88 86 PHE A N 1
ATOM 658 C CA . PHE A 1 86 ? 10.104 -6.711 1.482 1.00 77.88 86 PHE A CA 1
ATOM 659 C C . PHE A 1 86 ? 8.990 -7.298 2.351 1.00 77.88 86 PHE A C 1
ATOM 661 O O . PHE A 1 86 ? 8.948 -8.508 2.579 1.00 77.88 86 PHE A O 1
ATOM 668 N N . LYS A 1 87 ? 8.101 -6.446 2.862 1.00 79.81 87 LYS A N 1
ATOM 669 C CA . LYS A 1 87 ? 6.883 -6.900 3.536 1.00 79.81 87 LYS A CA 1
ATOM 670 C C . LYS A 1 87 ? 5.798 -7.158 2.489 1.00 79.81 87 LYS A C 1
ATOM 672 O O . LYS A 1 87 ? 5.630 -6.305 1.621 1.00 79.81 87 LYS A O 1
ATOM 677 N N . PRO A 1 88 ? 5.065 -8.280 2.561 1.00 78.69 88 PRO A N 1
ATOM 678 C CA . PRO A 1 88 ? 3.862 -8.447 1.763 1.00 78.69 88 PRO A CA 1
ATOM 679 C C . PRO A 1 88 ? 2.773 -7.476 2.233 1.00 78.69 88 PRO A C 1
ATOM 681 O O . PRO A 1 88 ? 2.693 -7.132 3.417 1.00 78.69 88 PRO A O 1
ATOM 684 N N . GLU A 1 89 ? 1.925 -7.081 1.292 1.00 87.12 89 GLU A N 1
ATOM 685 C CA . GLU A 1 89 ? 0.643 -6.429 1.552 1.00 87.12 89 GLU A CA 1
ATOM 686 C C . GLU A 1 89 ? -0.294 -7.390 2.315 1.00 87.12 89 GLU A C 1
ATOM 688 O O . GLU A 1 89 ? -0.038 -8.594 2.424 1.00 87.12 89 GLU A O 1
ATOM 693 N N . ARG A 1 90 ? -1.372 -6.860 2.897 1.00 87.88 90 ARG A N 1
ATOM 694 C CA . ARG A 1 90 ? -2.290 -7.606 3.766 1.00 87.88 90 ARG A CA 1
ATOM 695 C C . ARG A 1 90 ? -3.729 -7.509 3.277 1.00 87.88 90 ARG A C 1
ATOM 697 O O . ARG A 1 90 ? -4.371 -6.478 3.468 1.00 87.88 90 ARG A O 1
ATOM 704 N N . HIS A 1 91 ? -4.252 -8.597 2.721 1.00 92.25 91 HIS A N 1
ATOM 705 C CA . HIS A 1 91 ? -5.694 -8.733 2.529 1.00 92.25 91 HIS A CA 1
ATOM 706 C C . HIS A 1 91 ? -6.429 -8.801 3.880 1.00 92.25 91 HIS A C 1
ATOM 708 O O . HIS A 1 91 ? -5.883 -9.291 4.871 1.00 92.25 91 HIS A O 1
ATOM 714 N N . LEU A 1 92 ? -7.675 -8.329 3.912 1.00 94.00 92 LEU A N 1
ATOM 715 C CA . LEU A 1 92 ? -8.638 -8.675 4.957 1.00 94.00 92 LEU A CA 1
ATOM 716 C C . LEU A 1 92 ? -9.230 -10.054 4.651 1.00 94.00 92 LEU A C 1
ATOM 718 O O . LEU A 1 92 ? -9.553 -10.338 3.493 1.00 94.00 92 LEU A O 1
ATOM 722 N N . THR A 1 93 ? -9.353 -10.889 5.683 1.00 94.25 93 THR A N 1
ATOM 723 C CA . THR A 1 93 ? -10.014 -12.198 5.620 1.00 94.25 93 THR A CA 1
ATOM 724 C C . THR A 1 93 ? -11.527 -12.040 5.528 1.00 94.25 93 THR A C 1
ATOM 726 O O . THR A 1 93 ? -12.080 -11.010 5.914 1.00 94.25 93 THR A O 1
ATOM 729 N N . ASP A 1 94 ? -12.206 -13.082 5.057 1.00 94.12 94 ASP A N 1
ATOM 730 C CA . ASP A 1 94 ? -13.653 -13.047 4.830 1.00 94.12 94 ASP A CA 1
ATOM 731 C C . ASP A 1 94 ? -14.432 -12.844 6.157 1.00 94.12 94 ASP A C 1
ATOM 733 O O . ASP A 1 94 ? -15.417 -12.112 6.192 1.00 94.12 94 ASP A O 1
ATOM 737 N N . GLU A 1 95 ? -13.902 -13.351 7.281 1.00 94.50 95 GLU A N 1
ATOM 738 C CA . GLU A 1 95 ? -14.366 -13.059 8.653 1.00 94.50 95 GLU A CA 1
ATOM 739 C C . GLU A 1 95 ? -14.346 -11.560 9.001 1.00 94.50 95 GLU A C 1
ATOM 741 O O . GLU A 1 95 ? -15.246 -11.057 9.671 1.00 94.50 95 GLU A O 1
ATOM 746 N N . VAL A 1 96 ? -13.317 -10.832 8.553 1.00 94.56 96 VAL A N 1
ATOM 747 C CA . VAL A 1 96 ? -13.164 -9.391 8.808 1.00 94.56 96 VAL A CA 1
ATOM 748 C C . VAL A 1 96 ? -14.000 -8.566 7.827 1.00 94.56 96 VAL A C 1
ATOM 750 O O . VAL A 1 96 ? -14.491 -7.496 8.187 1.00 94.56 96 VAL A O 1
ATOM 753 N N . LEU A 1 97 ? -14.205 -9.064 6.605 1.00 94.75 97 LEU A N 1
ATOM 754 C CA . LEU A 1 97 ? -15.121 -8.456 5.639 1.00 94.75 97 LEU A CA 1
ATOM 755 C C . LEU A 1 97 ? -16.588 -8.562 6.089 1.00 94.75 97 LEU A C 1
ATOM 757 O O . LEU A 1 97 ? -17.356 -7.655 5.793 1.00 94.75 97 LEU A O 1
ATOM 761 N N . ALA A 1 98 ? -16.955 -9.596 6.857 1.00 94.44 98 ALA A N 1
ATOM 762 C CA . ALA A 1 98 ? -18.304 -9.795 7.399 1.00 94.44 98 ALA A CA 1
ATOM 763 C C . ALA A 1 98 ? -18.721 -8.796 8.506 1.00 94.44 98 ALA A C 1
ATOM 765 O O . ALA A 1 98 ? -19.878 -8.781 8.931 1.00 94.44 98 ALA A O 1
ATOM 766 N N . TYR A 1 99 ? -17.822 -7.929 8.988 1.00 95.31 99 TYR A N 1
ATOM 767 C CA . TYR A 1 99 ? -18.229 -6.795 9.821 1.00 95.31 99 TYR A CA 1
ATOM 768 C C . TYR A 1 99 ? -18.925 -5.738 8.950 1.00 95.31 99 TYR A C 1
ATOM 770 O O . TYR A 1 99 ? -18.270 -5.105 8.128 1.00 95.31 99 TYR A O 1
ATOM 778 N N . HIS A 1 100 ? -20.213 -5.467 9.193 1.00 94.12 100 HIS A N 1
ATOM 779 C CA . HIS A 1 100 ? -21.049 -4.528 8.414 1.00 94.12 100 HIS A CA 1
ATOM 780 C C . HIS A 1 100 ? -20.379 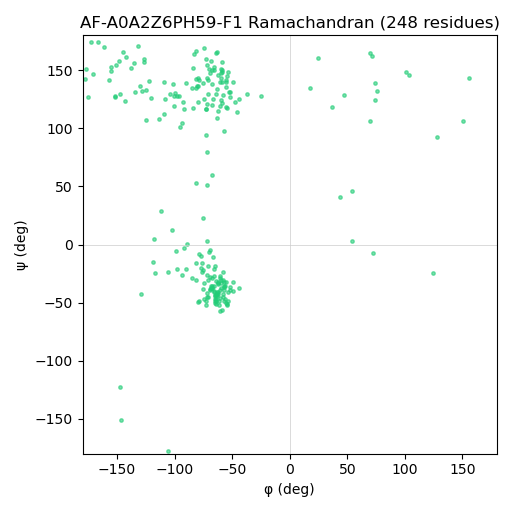-3.180 8.049 1.00 94.12 100 HIS A C 1
ATOM 782 O O . HIS A 1 100 ? -20.575 -2.652 6.958 1.00 94.12 100 HIS A O 1
ATOM 788 N N . ILE A 1 101 ? -19.573 -2.606 8.951 1.00 93.88 101 ILE A N 1
ATOM 789 C CA . ILE A 1 101 ? -18.868 -1.329 8.742 1.00 93.88 101 ILE A CA 1
ATOM 790 C C . ILE A 1 101 ? -17.643 -1.453 7.816 1.00 93.88 101 ILE A C 1
ATOM 792 O O . ILE A 1 101 ? -17.241 -0.474 7.191 1.00 93.88 101 ILE A O 1
ATOM 796 N N . ILE A 1 102 ? -17.060 -2.648 7.709 1.00 94.06 102 ILE A N 1
ATOM 797 C CA . ILE A 1 102 ? -16.038 -2.993 6.716 1.00 94.06 102 ILE A CA 1
ATOM 798 C C . ILE A 1 102 ? -16.721 -3.289 5.377 1.00 94.06 102 ILE A C 1
ATOM 800 O O . ILE A 1 102 ? -16.356 -2.688 4.369 1.00 94.06 102 ILE A O 1
ATOM 804 N N . GLU A 1 103 ? -17.756 -4.134 5.380 1.00 95.12 103 GLU A N 1
ATOM 805 C CA . GLU A 1 103 ? -18.551 -4.513 4.203 1.00 95.12 103 GLU A CA 1
ATOM 806 C C . GLU A 1 103 ? -19.109 -3.297 3.444 1.00 95.12 103 GLU A C 1
ATOM 808 O O . GLU A 1 103 ? -18.928 -3.178 2.229 1.00 95.12 103 GLU A O 1
ATOM 813 N N . ALA A 1 104 ? -19.733 -2.353 4.157 1.00 94.75 104 ALA A N 1
ATOM 814 C CA . ALA A 1 104 ? -20.326 -1.156 3.565 1.00 94.75 104 ALA A CA 1
ATOM 815 C C . ALA A 1 104 ? -19.279 -0.247 2.896 1.00 94.75 104 ALA A C 1
ATOM 817 O O . ALA A 1 104 ? -19.494 0.245 1.788 1.00 94.75 104 ALA A O 1
ATOM 818 N N . GLU A 1 105 ? -18.122 -0.053 3.535 1.00 91.81 105 GLU A N 1
ATOM 819 C CA . GLU A 1 105 ? -17.002 0.720 2.986 1.00 91.81 105 GLU A CA 1
ATOM 820 C C . GLU A 1 105 ? -16.345 -0.001 1.793 1.00 91.81 105 GLU A C 1
ATOM 822 O O . GLU A 1 105 ? -16.028 0.636 0.788 1.00 91.81 105 GLU A O 1
ATOM 827 N N . PHE A 1 106 ? -16.195 -1.329 1.845 1.00 92.88 106 PHE A N 1
ATOM 828 C CA . PHE A 1 106 ? -15.671 -2.130 0.731 1.00 92.88 106 PHE A CA 1
ATOM 829 C C . PHE A 1 106 ? -16.603 -2.122 -0.484 1.00 92.88 106 PHE A C 1
ATOM 831 O O . PHE A 1 106 ? -16.131 -1.969 -1.614 1.00 92.88 106 PHE A O 1
ATOM 838 N N . THR A 1 107 ? -17.912 -2.213 -0.247 1.00 92.69 107 THR A N 1
ATOM 839 C CA . THR A 1 107 ? -18.961 -2.114 -1.269 1.00 92.69 107 THR A CA 1
ATOM 840 C C . THR A 1 107 ? -18.992 -0.720 -1.891 1.00 92.69 107 THR A C 1
ATOM 842 O O . THR A 1 107 ? -18.902 -0.595 -3.111 1.00 92.69 107 THR A O 1
ATOM 845 N N . GLN A 1 108 ? -19.021 0.341 -1.074 1.00 90.75 108 GLN A N 1
ATOM 846 C CA . GLN A 1 108 ? -19.030 1.731 -1.553 1.00 90.75 108 GLN A CA 1
ATOM 847 C C . GLN A 1 108 ? -17.789 2.077 -2.396 1.00 90.75 108 GLN A C 1
ATOM 849 O O . GLN A 1 108 ? -17.873 2.897 -3.311 1.00 90.75 108 GLN A O 1
ATOM 854 N N . ARG A 1 109 ? -16.630 1.485 -2.082 1.00 87.62 109 ARG A N 1
ATOM 855 C CA . ARG A 1 109 ? -15.344 1.782 -2.740 1.00 87.62 109 ARG A CA 1
ATOM 856 C C . ARG A 1 109 ? -14.945 0.793 -3.836 1.00 87.62 109 ARG A C 1
ATOM 858 O O . ARG A 1 109 ? -13.934 1.028 -4.493 1.00 87.62 109 ARG A O 1
ATOM 865 N N . GLN A 1 110 ? -15.710 -0.287 -4.013 1.00 90.25 110 GLN A N 1
ATOM 866 C CA . GLN A 1 110 ? -15.406 -1.410 -4.910 1.00 90.25 110 GLN A CA 1
ATOM 867 C C . GLN A 1 110 ? -14.015 -2.025 -4.636 1.00 90.25 110 GLN A C 1
ATOM 869 O O . GLN A 1 110 ? -13.222 -2.276 -5.536 1.00 90.25 110 GLN A O 1
ATOM 874 N N . TRP A 1 111 ? -13.693 -2.260 -3.357 1.00 91.88 111 TRP A N 1
ATOM 875 C CA . TRP A 1 111 ? -12.359 -2.711 -2.915 1.00 91.88 111 TRP A CA 1
ATOM 876 C C . TRP A 1 111 ? -12.152 -4.236 -2.869 1.00 91.88 111 TRP A C 1
ATOM 878 O O . TRP A 1 111 ? -11.055 -4.689 -2.536 1.00 91.88 111 TRP A O 1
ATOM 888 N N . TYR A 1 112 ? -13.157 -5.037 -3.234 1.00 91.75 112 TYR A N 1
ATOM 889 C CA . TYR A 1 112 ? -13.060 -6.504 -3.234 1.00 91.75 112 TYR A CA 1
ATOM 890 C C . TYR A 1 112 ? -12.012 -7.046 -4.221 1.00 91.75 112 TYR A C 1
ATOM 892 O O . TYR A 1 112 ? -11.237 -7.931 -3.848 1.00 91.75 112 TYR A O 1
ATOM 900 N N . ASP A 1 113 ? -11.918 -6.482 -5.430 1.00 90.12 113 ASP A N 1
ATOM 901 C CA . ASP A 1 113 ? -10.918 -6.884 -6.432 1.00 90.12 113 ASP A CA 1
ATOM 902 C C . ASP A 1 113 ? -9.499 -6.563 -5.951 1.00 90.12 113 ASP A C 1
ATOM 904 O O . ASP A 1 113 ? -8.629 -7.435 -5.918 1.00 90.12 113 ASP A O 1
ATOM 908 N N . PHE A 1 114 ? -9.289 -5.331 -5.471 1.00 90.94 114 PHE A N 1
ATOM 909 C CA . PHE A 1 114 ? -8.026 -4.898 -4.871 1.00 90.94 114 PHE A CA 1
ATOM 910 C C . PHE A 1 114 ? -7.593 -5.831 -3.734 1.00 90.94 114 PHE A C 1
ATOM 912 O O . PHE A 1 114 ? -6.485 -6.362 -3.772 1.00 90.94 114 PHE A O 1
ATOM 919 N N . ASN A 1 115 ? -8.478 -6.101 -2.769 1.00 92.62 115 ASN A N 1
ATOM 920 C CA . ASN A 1 115 ? -8.200 -6.992 -1.639 1.00 92.62 115 ASN A CA 1
ATOM 921 C C . ASN A 1 115 ? -7.908 -8.438 -2.066 1.00 92.62 115 ASN A C 1
ATOM 923 O O . ASN A 1 115 ? -7.083 -9.110 -1.447 1.00 92.62 115 ASN A O 1
ATOM 927 N N . SER A 1 116 ? -8.544 -8.907 -3.142 1.00 90.94 116 SER A N 1
ATOM 928 C CA . SER A 1 116 ? -8.289 -10.231 -3.714 1.00 90.94 116 SER A CA 1
ATOM 929 C C . SER A 1 116 ? -6.896 -10.324 -4.341 1.00 90.94 116 SER A C 1
ATOM 931 O O . SER A 1 116 ? -6.216 -11.333 -4.151 1.00 90.94 116 SER A O 1
ATOM 933 N N . CYS A 1 117 ? -6.410 -9.262 -4.995 1.00 88.81 117 CYS A N 1
ATOM 934 C CA . CYS A 1 117 ? -5.033 -9.201 -5.495 1.00 88.81 117 CYS A CA 1
ATOM 935 C C . CYS A 1 117 ? -3.980 -9.281 -4.373 1.00 88.81 117 CYS A C 1
ATOM 937 O O . CYS A 1 117 ? -2.925 -9.884 -4.575 1.00 88.81 117 CYS A O 1
ATOM 939 N N . LEU A 1 118 ? -4.272 -8.762 -3.172 1.00 89.75 118 LEU A N 1
ATOM 940 C CA . LEU A 1 118 ? -3.346 -8.804 -2.025 1.00 89.75 118 LEU A CA 1
ATOM 941 C C . LEU A 1 118 ? -3.132 -10.222 -1.447 1.00 89.75 118 LEU A C 1
ATOM 943 O O . LEU A 1 118 ? -2.320 -10.400 -0.536 1.00 89.75 118 LEU A O 1
ATOM 947 N N . LYS A 1 119 ? -3.843 -11.247 -1.943 1.00 86.56 119 LYS A N 1
ATOM 948 C CA . LYS A 1 119 ? -3.668 -12.648 -1.514 1.00 86.56 119 LYS A CA 1
ATOM 949 C C . LYS A 1 119 ? -2.350 -13.271 -2.008 1.00 86.56 119 LYS A C 1
ATOM 951 O O . LYS A 1 119 ? -1.902 -14.256 -1.424 1.00 86.56 119 LYS A O 1
ATOM 956 N N . SER A 1 120 ? -1.692 -12.709 -3.031 1.00 82.06 120 SER A N 1
ATOM 957 C CA . SER A 1 120 ? -0.416 -13.232 -3.552 1.00 82.06 120 SER A CA 1
ATOM 958 C C . SER A 1 120 ? 0.478 -12.156 -4.180 1.00 82.06 120 SER A C 1
ATOM 960 O O . SER A 1 120 ? 0.062 -11.481 -5.118 1.00 82.06 120 SER A O 1
ATOM 962 N N . GLY A 1 121 ? 1.742 -12.062 -3.751 1.00 81.00 121 GLY A N 1
ATOM 963 C CA . GLY A 1 121 ? 2.721 -11.117 -4.306 1.00 81.00 121 GLY A CA 1
ATOM 964 C C . GLY A 1 121 ? 4.035 -11.783 -4.726 1.00 81.00 121 GLY A C 1
ATOM 965 O O . GLY A 1 121 ? 4.642 -12.523 -3.953 1.00 81.00 121 GLY A O 1
ATOM 966 N N . ASN A 1 122 ? 4.526 -11.487 -5.935 1.00 87.81 122 ASN A N 1
ATOM 967 C CA . ASN A 1 122 ? 5.849 -11.933 -6.385 1.00 87.81 122 ASN A CA 1
ATOM 968 C C . ASN A 1 122 ? 6.896 -10.839 -6.133 1.00 87.81 122 ASN A C 1
ATOM 970 O O . ASN A 1 122 ? 7.038 -9.896 -6.914 1.00 87.81 122 ASN A O 1
ATOM 974 N N . CYS A 1 123 ? 7.672 -11.000 -5.060 1.00 86.25 123 CYS A N 1
ATOM 975 C CA . CYS A 1 123 ? 8.687 -10.030 -4.653 1.00 86.25 123 CYS A CA 1
ATOM 976 C C . CYS A 1 123 ? 9.728 -9.743 -5.757 1.00 86.25 123 CYS A C 1
ATOM 978 O O . CYS A 1 123 ? 10.118 -8.595 -5.946 1.00 86.25 123 CYS A O 1
ATOM 980 N N . THR A 1 124 ? 10.146 -10.732 -6.562 1.00 89.94 124 THR A N 1
ATOM 981 C CA . THR A 1 124 ? 11.126 -10.483 -7.645 1.00 89.94 124 THR A CA 1
ATOM 982 C C . THR A 1 124 ? 1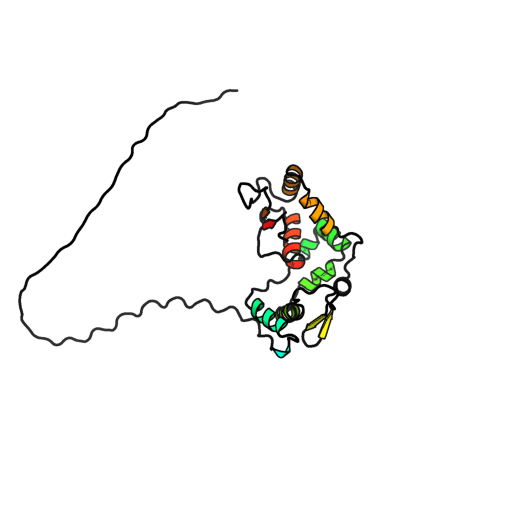0.567 -9.576 -8.744 1.00 89.94 124 THR A C 1
ATOM 984 O O . THR A 1 124 ? 11.287 -8.729 -9.268 1.00 89.94 124 THR A O 1
ATOM 987 N N . ILE A 1 125 ? 9.272 -9.702 -9.051 1.00 91.94 125 ILE A N 1
ATOM 988 C CA . ILE A 1 125 ? 8.561 -8.854 -10.016 1.00 91.94 125 ILE A CA 1
ATOM 989 C C . ILE A 1 125 ? 8.362 -7.450 -9.432 1.00 91.94 125 ILE A C 1
ATOM 991 O O . ILE A 1 125 ? 8.671 -6.465 -10.102 1.00 91.94 125 ILE A O 1
ATOM 995 N N . ALA A 1 126 ? 7.944 -7.350 -8.165 1.00 90.69 126 ALA A N 1
ATOM 996 C CA . ALA A 1 126 ? 7.801 -6.073 -7.465 1.00 90.69 126 ALA A CA 1
ATOM 997 C C . ALA A 1 126 ? 9.134 -5.305 -7.372 1.00 90.69 126 ALA A C 1
ATOM 999 O O . ALA A 1 126 ? 9.168 -4.093 -7.571 1.00 90.69 126 ALA A O 1
ATOM 1000 N N . MET A 1 127 ? 10.250 -5.996 -7.134 1.00 91.38 127 MET A N 1
ATOM 1001 C CA . MET A 1 127 ? 11.578 -5.383 -7.028 1.00 91.38 127 MET A CA 1
ATOM 1002 C C . MET A 1 127 ? 12.154 -4.957 -8.385 1.00 91.38 127 MET A C 1
ATOM 1004 O O . MET A 1 127 ? 12.817 -3.918 -8.458 1.00 91.38 127 MET A O 1
ATOM 1008 N N . GLU A 1 128 ? 11.862 -5.688 -9.468 1.00 93.62 128 GLU A N 1
ATOM 1009 C CA . GLU A 1 128 ? 12.145 -5.239 -10.840 1.00 93.62 128 GLU A CA 1
ATOM 1010 C C . GLU A 1 128 ? 11.326 -3.977 -11.170 1.00 93.62 128 GLU A C 1
ATOM 1012 O O . GLU A 1 128 ? 11.892 -2.958 -11.575 1.00 93.62 128 GLU A O 1
ATOM 1017 N N . PHE A 1 129 ? 10.017 -3.999 -10.887 1.00 93.75 129 PHE A N 1
ATOM 1018 C CA . PHE A 1 129 ? 9.104 -2.870 -11.086 1.00 93.75 129 PHE A CA 1
ATOM 1019 C C . PHE A 1 129 ? 9.521 -1.620 -10.300 1.00 93.75 129 PHE A C 1
ATOM 1021 O O . PHE A 1 129 ? 9.754 -0.579 -10.906 1.00 93.75 129 PHE A O 1
ATOM 1028 N N . LEU A 1 130 ? 9.682 -1.701 -8.974 1.00 91.38 130 LEU A N 1
ATOM 1029 C CA . LEU A 1 130 ? 10.034 -0.562 -8.109 1.00 91.38 130 LEU A CA 1
ATOM 1030 C C . LEU A 1 130 ? 11.387 0.071 -8.473 1.00 91.38 130 LEU A C 1
ATOM 1032 O O . LEU A 1 130 ? 11.605 1.264 -8.245 1.00 91.38 130 LEU A O 1
ATOM 1036 N N . SER A 1 131 ? 12.291 -0.719 -9.052 1.00 93.19 131 SER A N 1
ATOM 1037 C CA . SER A 1 131 ? 13.581 -0.250 -9.557 1.00 93.19 131 SER A CA 1
ATOM 1038 C C . SER A 1 131 ? 13.434 0.440 -10.915 1.00 93.19 131 SER A C 1
ATOM 1040 O O . SER A 1 131 ? 13.911 1.563 -11.087 1.00 93.19 131 SER A O 1
ATOM 1042 N N . ASN A 1 132 ? 12.724 -0.173 -11.869 1.00 93.00 132 ASN A N 1
ATOM 1043 C CA . ASN A 1 132 ? 12.502 0.395 -13.203 1.00 93.00 132 ASN A CA 1
ATOM 1044 C C . ASN A 1 132 ? 11.529 1.586 -13.205 1.00 93.00 132 ASN A C 1
ATOM 1046 O O . ASN A 1 132 ? 11.677 2.479 -14.040 1.00 93.00 132 ASN A O 1
ATOM 1050 N N . ALA A 1 133 ? 10.614 1.669 -12.239 1.00 91.31 133 ALA A N 1
ATOM 1051 C CA . ALA A 1 133 ? 9.736 2.811 -11.985 1.00 91.31 133 ALA A CA 1
ATOM 1052 C C . ALA A 1 133 ? 10.443 3.980 -11.268 1.00 91.31 133 ALA A C 1
ATOM 1054 O O . ALA A 1 133 ? 9.881 5.071 -11.180 1.00 91.31 133 ALA A O 1
ATOM 1055 N N . TRP A 1 134 ? 11.673 3.797 -10.767 1.00 88.75 134 TRP A N 1
ATOM 1056 C CA . TRP A 1 134 ? 12.372 4.819 -9.983 1.00 88.75 134 TRP A CA 1
ATOM 1057 C C . TRP A 1 134 ? 12.663 6.093 -10.792 1.00 88.75 134 TRP A C 1
ATOM 1059 O O . TRP A 1 134 ? 13.157 6.053 -11.928 1.00 88.75 134 TRP A O 1
ATOM 1069 N N . ARG A 1 135 ? 12.376 7.249 -10.186 1.00 80.00 135 ARG A N 1
ATOM 1070 C CA . ARG A 1 135 ? 12.525 8.577 -10.793 1.00 80.00 135 ARG A CA 1
ATOM 1071 C C . ARG A 1 135 ? 13.490 9.422 -9.975 1.00 80.00 135 ARG A C 1
ATOM 1073 O O . ARG A 1 135 ? 13.284 9.630 -8.784 1.00 80.00 135 ARG A O 1
ATOM 1080 N N . ILE A 1 136 ? 14.512 9.961 -10.635 1.00 65.94 136 ILE A N 1
ATOM 1081 C CA . ILE A 1 136 ? 15.222 11.139 -10.126 1.00 65.94 136 ILE A CA 1
ATOM 1082 C C . ILE A 1 136 ? 14.314 12.346 -10.385 1.00 65.94 136 ILE A C 1
ATOM 1084 O O . ILE A 1 136 ? 13.673 12.406 -11.434 1.00 65.94 136 ILE A O 1
ATOM 1088 N N . LYS A 1 137 ? 14.233 13.275 -9.425 1.00 60.03 137 LYS A N 1
ATOM 1089 C CA . LYS A 1 137 ? 13.335 14.439 -9.460 1.00 60.03 137 LYS A CA 1
ATOM 1090 C C . LYS A 1 137 ? 13.578 15.302 -10.714 1.00 60.03 137 LYS A C 1
ATOM 1092 O O . LYS A 1 137 ? 14.461 16.152 -10.718 1.00 60.03 137 LYS A O 1
ATOM 1097 N N . LYS A 1 138 ? 12.767 15.103 -11.756 1.00 59.91 138 LYS A N 1
ATOM 1098 C CA . LYS A 1 138 ? 12.548 16.049 -12.859 1.00 59.91 138 LYS A CA 1
ATOM 1099 C C . LYS A 1 138 ? 11.049 16.377 -12.926 1.00 59.91 138 LYS A C 1
ATOM 1101 O O . LYS A 1 138 ? 10.247 15.469 -12.694 1.00 59.91 138 LYS A O 1
ATOM 1106 N N . PRO A 1 139 ? 10.666 17.638 -13.184 1.00 52.72 139 PRO A N 1
ATOM 1107 C CA . PRO A 1 139 ? 9.266 18.037 -13.283 1.00 52.72 139 PRO A CA 1
ATOM 1108 C C . PRO A 1 139 ? 8.623 17.564 -14.599 1.00 52.72 139 PRO A C 1
ATOM 1110 O O . PRO A 1 139 ? 9.318 17.183 -15.541 1.00 52.72 139 PRO A O 1
ATOM 1113 N N . CYS A 1 140 ? 7.295 17.687 -14.657 1.00 47.97 140 CYS A N 1
ATOM 1114 C CA . CYS A 1 140 ? 6.425 17.406 -15.805 1.00 47.97 140 CYS A CA 1
ATOM 1115 C C . CYS A 1 140 ? 6.257 15.920 -16.208 1.00 47.97 140 CYS A C 1
ATOM 1117 O O . CYS A 1 140 ? 6.976 15.028 -15.744 1.00 47.97 140 CYS A O 1
ATOM 1119 N N . ASP A 1 141 ? 5.232 15.677 -17.035 1.00 51.88 141 ASP A N 1
ATOM 1120 C CA . ASP A 1 141 ? 4.559 14.400 -17.343 1.00 51.88 141 ASP A CA 1
ATOM 1121 C C . ASP A 1 141 ? 5.406 13.368 -18.115 1.00 51.88 141 ASP A C 1
ATOM 1123 O O . ASP A 1 141 ? 5.071 12.871 -19.189 1.00 51.88 141 ASP A O 1
ATOM 1127 N N . THR A 1 142 ? 6.530 12.967 -17.528 1.00 61.38 142 THR A N 1
ATOM 1128 C CA . THR A 1 142 ? 7.277 11.791 -17.980 1.00 61.38 142 THR A CA 1
ATOM 1129 C C . THR A 1 142 ? 6.410 10.537 -17.827 1.00 61.38 142 THR A C 1
ATOM 1131 O O . THR A 1 142 ? 6.074 10.141 -16.706 1.00 61.38 142 THR A O 1
ATOM 1134 N N . GLN A 1 143 ? 6.065 9.918 -18.961 1.00 72.44 143 GLN A N 1
ATOM 1135 C CA . GLN A 1 143 ? 5.192 8.745 -19.115 1.00 72.44 143 GLN A CA 1
ATOM 1136 C C . GLN A 1 143 ? 5.379 7.720 -17.980 1.00 72.44 143 GLN A C 1
ATOM 1138 O O . GLN A 1 143 ? 6.513 7.370 -17.637 1.00 72.44 143 GLN A O 1
ATOM 1143 N N . ARG A 1 144 ? 4.293 7.262 -17.341 1.00 86.31 144 ARG A N 1
ATOM 1144 C CA . ARG A 1 144 ? 4.357 6.390 -16.149 1.00 86.31 144 ARG A CA 1
ATOM 1145 C C . ARG A 1 144 ? 4.583 4.924 -16.503 1.00 86.31 144 ARG A C 1
ATOM 1147 O O . ARG A 1 144 ? 3.893 4.050 -16.015 1.00 86.31 144 ARG A O 1
ATOM 1154 N N . ASN A 1 145 ? 5.615 4.664 -17.295 1.00 90.12 145 ASN A N 1
ATOM 1155 C CA . ASN A 1 145 ? 5.954 3.330 -17.766 1.00 90.12 145 ASN A CA 1
ATOM 1156 C C . ASN A 1 145 ? 7.114 2.733 -16.957 1.00 90.12 145 ASN A C 1
ATOM 1158 O O . ASN A 1 145 ? 8.101 3.418 -16.668 1.00 90.12 145 ASN A O 1
ATOM 1162 N N . ALA A 1 146 ? 7.018 1.449 -16.618 1.00 92.44 146 ALA A N 1
ATOM 1163 C CA . ALA A 1 146 ? 8.118 0.637 -16.103 1.00 92.44 146 ALA A CA 1
ATOM 1164 C C . ALA A 1 146 ? 8.127 -0.716 -16.818 1.00 92.44 146 ALA A C 1
ATOM 1166 O O . ALA A 1 146 ? 7.096 -1.373 -16.929 1.00 92.44 146 ALA A O 1
ATOM 1167 N N . LYS A 1 147 ? 9.288 -1.146 -17.309 1.00 92.94 147 LYS A N 1
ATOM 1168 C CA . LYS A 1 147 ? 9.435 -2.456 -17.946 1.00 92.94 147 LYS A CA 1
ATOM 1169 C C . LYS A 1 147 ? 9.607 -3.539 -16.886 1.00 92.94 147 LYS A C 1
ATOM 1171 O O . LYS A 1 147 ? 10.388 -3.357 -15.951 1.00 92.94 147 LYS A O 1
ATOM 1176 N N . VAL A 1 148 ? 8.895 -4.651 -17.031 1.00 94.19 148 VAL A N 1
ATOM 1177 C CA . VAL A 1 148 ? 8.946 -5.794 -16.112 1.00 94.19 148 VAL A CA 1
ATOM 1178 C C . VAL A 1 148 ? 8.828 -7.090 -16.909 1.00 94.19 148 VAL A C 1
ATOM 1180 O O . VAL A 1 148 ? 7.911 -7.266 -17.707 1.00 94.19 148 VAL A O 1
ATOM 1183 N N . ARG A 1 149 ? 9.813 -7.978 -16.760 1.00 93.50 149 ARG A N 1
ATOM 1184 C CA . ARG A 1 149 ? 10.024 -9.230 -17.513 1.00 93.50 149 ARG A CA 1
ATOM 1185 C C . ARG A 1 149 ? 10.067 -9.105 -19.048 1.00 93.50 149 ARG A C 1
ATOM 1187 O O . ARG A 1 149 ? 10.295 -10.107 -19.719 1.00 93.50 149 ARG A O 1
ATOM 1194 N N . GLY A 1 150 ? 9.984 -7.887 -19.585 1.00 91.06 150 GLY A N 1
ATOM 1195 C CA . GLY A 1 150 ? 9.940 -7.559 -21.016 1.00 91.06 150 GLY A CA 1
ATOM 1196 C C . GLY A 1 150 ? 8.713 -6.720 -21.394 1.00 91.06 150 GLY A C 1
ATOM 1197 O O . GLY A 1 150 ? 8.780 -5.948 -22.344 1.00 91.06 150 GLY A O 1
ATOM 1198 N N . ILE A 1 151 ? 7.639 -6.814 -20.605 1.00 93.81 151 ILE A N 1
ATOM 1199 C CA . ILE A 1 151 ? 6.374 -6.090 -20.780 1.00 93.81 151 ILE A CA 1
ATOM 1200 C C . ILE A 1 151 ? 6.532 -4.653 -20.271 1.00 93.81 151 ILE A C 1
ATOM 1202 O O . ILE A 1 151 ? 7.175 -4.430 -19.247 1.00 93.81 151 ILE A O 1
ATOM 1206 N N . VAL A 1 152 ? 5.936 -3.674 -20.955 1.00 93.38 152 VAL A N 1
ATOM 1207 C CA . VAL A 1 152 ? 5.864 -2.284 -20.479 1.00 93.38 152 VAL A CA 1
ATOM 1208 C C . VAL A 1 152 ? 4.573 -2.091 -19.682 1.00 93.38 152 VAL A C 1
ATOM 1210 O O . VAL A 1 152 ? 3.483 -2.225 -20.228 1.00 93.38 152 VAL A O 1
ATOM 1213 N N . VAL A 1 153 ? 4.700 -1.777 -18.393 1.00 93.31 153 VAL A N 1
ATOM 1214 C CA . VAL A 1 153 ? 3.584 -1.572 -17.458 1.00 93.31 153 VAL A CA 1
ATOM 1215 C C . VAL A 1 153 ? 3.342 -0.074 -17.274 1.00 93.31 153 VAL A C 1
ATOM 1217 O O . VAL A 1 153 ? 4.237 0.626 -16.795 1.00 93.31 153 VAL A O 1
ATOM 1220 N N . ASP A 1 154 ? 2.146 0.415 -17.618 1.00 92.75 154 ASP A N 1
ATOM 1221 C CA . ASP A 1 154 ? 1.700 1.760 -17.227 1.00 92.75 154 ASP A CA 1
ATOM 1222 C C . ASP A 1 154 ? 1.195 1.750 -15.774 1.00 92.75 154 ASP A C 1
ATOM 1224 O O . ASP A 1 154 ? 0.272 1.018 -15.422 1.00 92.75 154 ASP A O 1
ATOM 1228 N N . TYR A 1 155 ? 1.801 2.589 -14.936 1.00 92.00 155 TYR A N 1
ATOM 1229 C CA . TYR A 1 155 ? 1.415 2.882 -13.555 1.00 92.00 155 TYR A CA 1
ATOM 1230 C C . TYR A 1 155 ? 0.896 4.327 -13.405 1.00 92.00 155 TYR A C 1
ATOM 1232 O O . TYR A 1 155 ? 1.021 4.971 -12.355 1.00 92.00 155 TYR A O 1
ATOM 1240 N N . SER A 1 156 ? 0.310 4.880 -14.472 1.00 90.75 156 SER A N 1
ATOM 1241 C CA . SER A 1 156 ? -0.516 6.082 -14.398 1.00 90.75 156 SER A CA 1
ATOM 1242 C C . SER A 1 156 ? -1.699 5.863 -13.443 1.00 90.75 156 SER A C 1
ATOM 1244 O O . SER A 1 156 ? -2.207 4.746 -13.332 1.00 90.75 156 SER A O 1
ATOM 1246 N N . PRO A 1 157 ? -2.209 6.917 -12.774 1.00 88.75 157 PRO A N 1
ATOM 1247 C CA . PRO A 1 157 ? -3.411 6.787 -11.950 1.00 88.75 157 PRO A CA 1
ATOM 1248 C C . PRO A 1 157 ? -4.607 6.262 -12.758 1.00 88.75 157 PRO A C 1
ATOM 1250 O O . PRO A 1 157 ? -5.415 5.506 -12.239 1.00 88.75 157 PRO A O 1
ATOM 1253 N N . LYS A 1 158 ? -4.687 6.603 -14.054 1.00 90.44 158 LYS A N 1
ATOM 1254 C CA . LYS A 1 158 ? -5.733 6.119 -14.965 1.00 90.44 158 LYS A CA 1
ATOM 1255 C C . LYS A 1 158 ? -5.629 4.613 -15.242 1.00 90.44 158 LYS A C 1
ATOM 1257 O O . LYS A 1 158 ? -6.665 3.969 -15.364 1.00 90.44 158 LYS A O 1
ATOM 1262 N N . ALA A 1 159 ? -4.419 4.057 -15.333 1.00 92.38 159 ALA A N 1
ATOM 1263 C CA . ALA A 1 159 ? -4.213 2.615 -15.472 1.00 92.38 159 ALA A CA 1
ATOM 1264 C C . ALA A 1 159 ? -4.502 1.873 -14.161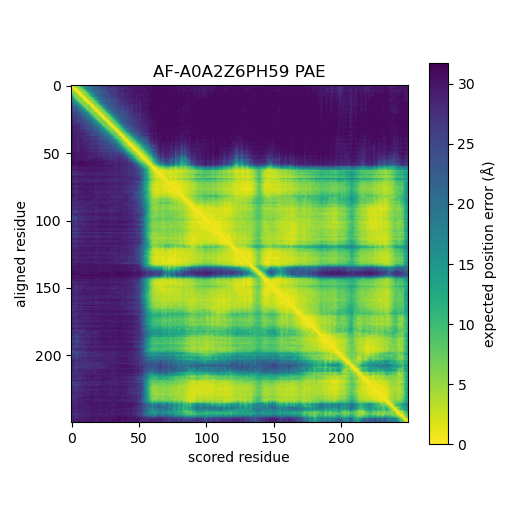 1.00 92.38 159 ALA A C 1
ATOM 1266 O O . ALA A 1 159 ? -5.293 0.935 -14.164 1.00 92.38 159 ALA A O 1
ATOM 1267 N N . ILE A 1 160 ? -3.951 2.342 -13.035 1.00 90.12 160 ILE A N 1
ATOM 1268 C CA . ILE A 1 160 ? -4.163 1.736 -11.706 1.00 90.12 160 ILE A CA 1
ATOM 1269 C C . ILE A 1 160 ? -5.658 1.682 -11.363 1.00 90.12 160 ILE A C 1
ATOM 1271 O O . ILE A 1 160 ? -6.174 0.620 -11.021 1.00 90.12 160 ILE A O 1
ATOM 1275 N N . ASN A 1 161 ? -6.377 2.795 -11.534 1.00 90.75 161 ASN A N 1
ATOM 1276 C CA . ASN A 1 161 ? -7.809 2.850 -11.235 1.00 90.75 161 ASN A CA 1
ATOM 1277 C C . ASN A 1 161 ? -8.639 1.959 -12.175 1.00 90.75 161 ASN A C 1
ATOM 1279 O O . ASN A 1 161 ? -9.690 1.482 -11.770 1.00 90.75 161 ASN A O 1
ATOM 1283 N N . ARG A 1 162 ? -8.169 1.693 -13.404 1.00 91.25 162 ARG A N 1
ATOM 1284 C CA . ARG A 1 162 ? -8.822 0.753 -14.331 1.00 91.25 162 ARG A CA 1
ATOM 1285 C C . ARG A 1 162 ? -8.585 -0.707 -13.938 1.00 91.25 162 ARG A C 1
ATOM 1287 O O . ARG A 1 162 ? -9.498 -1.507 -14.077 1.00 91.25 162 ARG A O 1
ATOM 1294 N N . VAL A 1 163 ? -7.385 -1.050 -13.462 1.00 90.38 163 VAL A N 1
ATOM 1295 C CA . VAL A 1 163 ? -7.029 -2.423 -13.049 1.00 90.38 163 VAL A CA 1
ATOM 1296 C C . VAL A 1 163 ? -7.828 -2.874 -11.826 1.00 90.38 163 VAL A C 1
ATOM 1298 O O . VAL A 1 163 ? -8.269 -4.015 -11.789 1.00 90.38 163 VAL A O 1
ATOM 1301 N N . PHE A 1 164 ? -8.042 -1.983 -10.856 1.00 88.25 164 PHE A N 1
ATOM 1302 C CA . PHE A 1 164 ? -8.778 -2.284 -9.619 1.00 88.25 164 PHE A CA 1
ATOM 1303 C C . PHE A 1 164 ? -10.219 -1.748 -9.602 1.00 88.25 164 PHE A C 1
ATOM 1305 O O . PHE A 1 164 ? -10.814 -1.662 -8.533 1.00 88.25 164 PHE A O 1
ATOM 1312 N N . ASN A 1 165 ? -10.741 -1.314 -10.757 1.00 88.88 165 ASN A N 1
ATOM 1313 C CA . ASN A 1 165 ? -12.054 -0.672 -10.906 1.00 88.88 165 ASN A CA 1
ATOM 1314 C C . ASN A 1 165 ? -12.362 0.395 -9.820 1.00 88.88 165 ASN A C 1
ATOM 1316 O O . ASN A 1 165 ? -13.463 0.486 -9.282 1.00 88.88 165 ASN A O 1
ATOM 1320 N N . PHE A 1 166 ? -11.367 1.211 -9.459 1.00 88.94 166 PHE A N 1
ATOM 1321 C CA . PHE A 1 166 ? -11.516 2.193 -8.389 1.00 88.94 166 PHE A CA 1
ATOM 1322 C C . PHE A 1 166 ? -12.409 3.360 -8.817 1.00 88.94 166 PHE A C 1
ATOM 1324 O O . PHE A 1 166 ? -12.050 4.139 -9.707 1.00 88.94 166 PHE A O 1
ATOM 1331 N N . LEU A 1 167 ? -13.507 3.556 -8.082 1.00 85.88 167 LEU A N 1
ATOM 1332 C CA . LEU A 1 167 ? -14.298 4.782 -8.127 1.00 85.88 167 LEU A CA 1
ATOM 1333 C C . LEU A 1 167 ? -13.395 5.991 -7.827 1.00 85.88 167 LEU A C 1
ATOM 1335 O O . LEU A 1 167 ? -12.829 6.108 -6.738 1.00 85.88 167 LEU A O 1
ATOM 1339 N N . VAL A 1 168 ? -13.269 6.906 -8.789 1.00 86.44 168 VAL A N 1
ATOM 1340 C CA . VAL A 1 168 ? -12.472 8.132 -8.642 1.00 86.44 168 VAL A CA 1
ATOM 1341 C C . VAL A 1 168 ? -13.388 9.262 -8.168 1.00 86.44 168 VAL A C 1
ATOM 1343 O O . VAL A 1 168 ? -14.153 9.779 -8.982 1.00 86.44 168 VAL A O 1
ATOM 1346 N N . PRO A 1 169 ? -13.347 9.675 -6.887 1.00 84.06 169 PRO A N 1
ATOM 1347 C CA . PRO A 1 169 ? -14.156 10.794 -6.429 1.00 84.06 169 PRO A CA 1
ATOM 1348 C C . PRO A 1 169 ? -13.616 12.107 -7.003 1.00 84.06 169 PRO A C 1
ATOM 1350 O O . PRO A 1 169 ? -12.403 12.327 -7.038 1.00 84.06 169 PRO A O 1
ATOM 1353 N N . GLU A 1 170 ? -14.524 13.007 -7.374 1.00 86.75 170 GLU A N 1
ATOM 1354 C CA . GLU A 1 170 ? -14.210 14.373 -7.814 1.00 86.75 170 GLU A CA 1
ATOM 1355 C C . GLU A 1 170 ? -13.337 15.118 -6.787 1.00 86.75 170 GLU A C 1
ATOM 1357 O O . GLU A 1 170 ? -12.356 15.778 -7.135 1.00 86.75 170 GLU A O 1
ATOM 1362 N N . PHE A 1 171 ? -13.639 14.944 -5.495 1.00 85.94 171 PHE A N 1
ATOM 1363 C CA . PHE A 1 171 ? -12.876 15.512 -4.390 1.00 85.94 171 PHE A CA 1
ATOM 1364 C C . PHE A 1 171 ? -12.080 14.442 -3.632 1.00 85.94 171 PHE A C 1
ATOM 1366 O O . PHE A 1 171 ? -12.607 13.468 -3.093 1.00 85.94 171 PHE A O 1
ATOM 1373 N N . CYS A 1 172 ? -10.769 14.657 -3.506 1.00 83.69 172 CYS A N 1
ATOM 1374 C CA . CYS A 1 172 ? -9.906 13.783 -2.717 1.00 83.69 172 CYS A CA 1
ATOM 1375 C C . CYS A 1 172 ? -10.147 13.991 -1.207 1.00 83.69 172 CYS A C 1
ATOM 1377 O O . CYS A 1 172 ? -9.518 14.848 -0.578 1.00 83.69 172 CYS A O 1
ATOM 1379 N N . VAL A 1 173 ? -11.022 13.170 -0.613 1.00 83.81 173 VAL A N 1
ATOM 1380 C CA . VAL A 1 173 ? -11.349 13.167 0.832 1.00 83.81 173 VAL A CA 1
ATOM 1381 C C . VAL A 1 173 ? -10.091 13.159 1.708 1.00 83.81 173 VAL A C 1
ATOM 1383 O O . VAL A 1 173 ? -10.022 13.877 2.701 1.00 83.81 173 VAL A O 1
ATOM 1386 N N . LEU A 1 174 ? -9.067 12.393 1.319 1.00 80.94 174 LEU A N 1
ATOM 1387 C CA . LEU A 1 174 ? -7.792 12.298 2.038 1.00 80.94 174 LEU A CA 1
ATOM 1388 C C . LEU A 1 174 ? -6.993 13.606 1.996 1.00 80.94 174 LEU A C 1
ATOM 1390 O O . LEU A 1 174 ? -6.388 13.977 2.999 1.00 80.94 174 LEU A O 1
ATOM 1394 N N . LYS A 1 175 ? -7.007 14.331 0.867 1.00 83.25 175 LYS A N 1
ATOM 1395 C CA . LYS A 1 175 ? -6.369 15.652 0.758 1.00 83.25 175 LYS A CA 1
ATOM 1396 C C . LYS A 1 175 ? -7.069 16.652 1.675 1.00 83.25 175 LYS A C 1
ATOM 1398 O O . LYS A 1 175 ? -6.378 17.353 2.406 1.00 83.25 175 LYS A O 1
ATOM 1403 N N . LYS A 1 176 ? -8.410 16.663 1.688 1.00 84.31 176 LYS A N 1
ATOM 1404 C CA . LYS A 1 176 ? -9.192 17.504 2.607 1.00 84.31 176 LYS A CA 1
ATOM 1405 C C . LYS A 1 176 ? -8.884 17.153 4.070 1.00 84.31 176 LYS A C 1
ATOM 1407 O O . LYS A 1 176 ? -8.337 17.989 4.777 1.00 84.31 176 LYS A O 1
ATOM 1412 N N . ARG A 1 177 ? -9.073 15.892 4.484 1.00 82.25 177 ARG A N 1
ATOM 1413 C CA . ARG A 1 177 ? -8.788 15.431 5.860 1.00 82.25 177 ARG A CA 1
ATOM 1414 C C . ARG A 1 177 ? -7.345 15.705 6.310 1.00 82.25 177 ARG A C 1
ATOM 1416 O O . ARG A 1 177 ? -7.130 15.954 7.490 1.00 82.25 177 ARG A O 1
ATOM 1423 N N . ARG A 1 178 ? -6.349 15.675 5.412 1.00 79.56 178 ARG A N 1
ATOM 1424 C CA . ARG A 1 178 ? -4.957 16.056 5.734 1.00 79.56 178 ARG A CA 1
ATOM 1425 C C . ARG A 1 178 ? -4.801 17.554 6.028 1.00 79.56 178 ARG A C 1
ATOM 1427 O O . ARG A 1 178 ? -4.005 17.879 6.901 1.00 79.56 178 ARG A O 1
ATOM 1434 N N . VAL A 1 179 ? -5.548 18.431 5.350 1.00 80.88 179 VAL A N 1
ATOM 1435 C CA . VAL A 1 179 ? -5.591 19.879 5.640 1.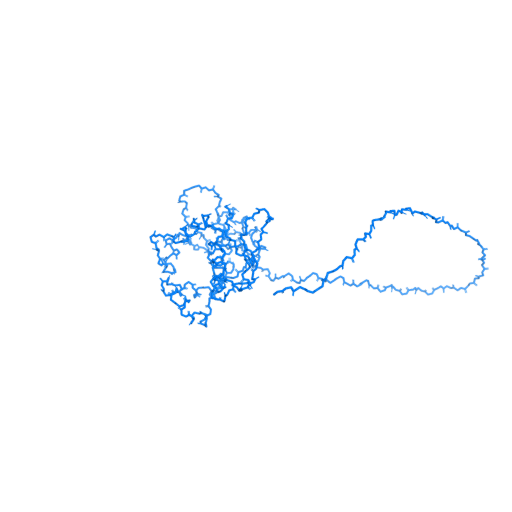00 80.88 179 VAL A CA 1
ATOM 1436 C C . VAL A 1 179 ? -6.371 20.141 6.929 1.00 80.88 179 VAL A C 1
ATOM 1438 O O . VAL A 1 179 ? -5.814 20.735 7.847 1.00 80.88 179 VAL A O 1
ATOM 1441 N N . ASP A 1 180 ? -7.594 19.609 7.049 1.00 80.94 180 ASP A N 1
ATOM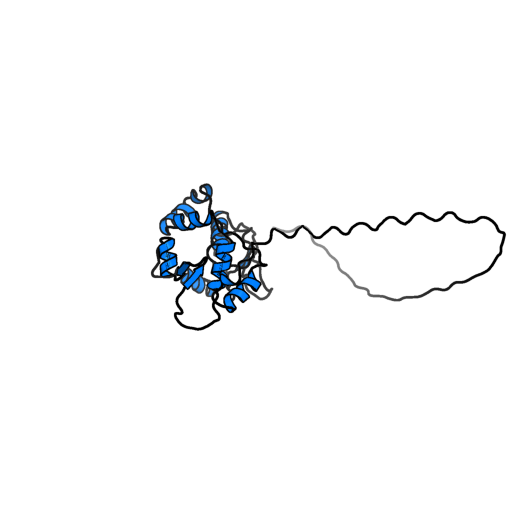 1442 C CA . ASP A 1 180 ? -8.455 19.766 8.235 1.00 80.94 180 ASP A CA 1
ATOM 1443 C C . ASP A 1 180 ? -7.705 19.384 9.533 1.00 80.94 180 ASP A C 1
ATOM 1445 O O . ASP A 1 180 ? -7.804 20.052 10.564 1.00 80.94 180 ASP A O 1
ATOM 1449 N N . ARG A 1 181 ? -6.885 18.325 9.467 1.00 73.94 181 ARG A N 1
ATOM 1450 C CA . ARG A 1 181 ? -6.056 17.813 10.569 1.00 73.94 181 ARG A CA 1
ATOM 1451 C C . ARG A 1 181 ? -4.893 18.733 10.965 1.00 73.94 181 ARG A C 1
ATOM 1453 O O . ARG A 1 181 ? -4.500 18.704 12.128 1.00 73.94 181 ARG A O 1
ATOM 1460 N N . MET A 1 182 ? -4.354 19.542 10.048 1.00 71.75 182 MET A N 1
ATOM 1461 C CA . MET A 1 182 ? -3.338 20.556 10.382 1.00 71.75 182 MET A CA 1
ATOM 1462 C C . MET A 1 182 ? -3.950 21.692 11.210 1.00 71.75 182 MET A C 1
ATOM 1464 O O . MET A 1 182 ? -3.331 22.157 12.165 1.00 71.75 182 MET A O 1
ATOM 1468 N N . THR A 1 183 ? -5.186 22.086 10.889 1.00 77.44 183 THR A N 1
ATOM 1469 C CA . THR A 1 183 ? -5.952 23.115 11.614 1.00 77.44 183 THR A CA 1
ATOM 1470 C C . THR A 1 183 ? -6.646 22.610 12.885 1.00 77.44 183 THR A C 1
ATOM 1472 O O . THR A 1 183 ? -7.042 23.418 13.720 1.00 77.44 183 THR A O 1
ATOM 1475 N N . MET A 1 184 ? -6.777 21.290 13.057 1.00 80.12 184 MET A N 1
ATOM 1476 C CA . MET A 1 184 ? -7.505 20.658 14.165 1.00 80.12 184 MET A CA 1
ATOM 1477 C C . MET A 1 184 ? -6.957 21.056 15.545 1.00 80.12 184 MET A C 1
ATOM 1479 O O . MET A 1 184 ? -5.762 20.897 15.823 1.00 80.12 184 MET A O 1
ATOM 1483 N N . ASN A 1 185 ? -7.836 21.505 16.438 1.00 82.75 185 ASN A N 1
ATOM 1484 C CA . ASN A 1 185 ? -7.500 22.007 17.768 1.00 82.75 185 ASN A CA 1
ATOM 1485 C C . ASN A 1 185 ? -7.283 20.887 18.808 1.00 82.75 185 ASN A C 1
ATOM 1487 O O . ASN A 1 185 ? -7.619 19.721 18.600 1.00 82.75 185 ASN A O 1
ATOM 1491 N N . SER A 1 186 ? -6.707 21.232 19.963 1.00 79.56 186 SER A N 1
ATOM 1492 C CA . SER A 1 186 ? -6.345 20.262 21.012 1.00 79.56 186 SER A CA 1
ATOM 1493 C C . SER A 1 186 ? -7.523 19.456 21.578 1.00 79.56 186 SER A C 1
ATOM 1495 O O . SER A 1 186 ? -7.318 18.312 21.986 1.00 79.56 186 SER A O 1
ATOM 1497 N N . GLY A 1 187 ? -8.734 20.024 21.607 1.00 82.94 187 GLY A N 1
ATOM 1498 C CA . GLY A 1 187 ? -9.949 19.344 22.067 1.00 82.94 187 GLY A CA 1
ATOM 1499 C C . GLY A 1 187 ? -10.455 18.326 21.047 1.00 82.94 187 GLY A C 1
ATOM 1500 O O . GLY A 1 187 ? -10.688 17.171 21.397 1.00 82.94 187 GLY A O 1
ATOM 1501 N N . GLU A 1 188 ? -10.519 18.717 19.772 1.00 84.12 188 GLU A N 1
ATOM 1502 C CA . GLU A 1 188 ? -10.873 17.829 18.652 1.00 84.12 188 GLU A CA 1
ATOM 1503 C C . GLU A 1 188 ? -9.925 16.629 18.554 1.00 84.12 188 GLU A C 1
ATOM 1505 O O . GLU A 1 188 ? -10.378 15.492 18.417 1.00 84.12 188 GLU A O 1
ATOM 1510 N N . ARG A 1 189 ? -8.610 16.852 18.714 1.00 80.69 189 ARG A N 1
ATOM 1511 C CA . ARG A 1 189 ? -7.614 15.766 18.774 1.00 80.69 189 ARG A CA 1
ATOM 1512 C C . ARG A 1 189 ? -7.936 14.790 19.909 1.00 80.69 189 ARG A C 1
ATOM 1514 O O . ARG A 1 189 ? -7.896 13.577 19.708 1.00 80.69 189 ARG A O 1
ATOM 1521 N N . TRP A 1 190 ? -8.275 15.298 21.096 1.00 81.75 190 TRP A N 1
ATOM 1522 C CA . TRP A 1 190 ? -8.619 14.465 22.254 1.00 81.75 190 TRP A CA 1
ATOM 1523 C C . TRP A 1 190 ? -9.904 13.656 22.030 1.00 81.75 190 TRP A C 1
ATOM 1525 O O . TRP A 1 190 ? -9.911 12.456 22.305 1.00 81.75 190 TRP A O 1
ATOM 1535 N N . ALA A 1 191 ? -10.946 14.279 21.472 1.00 85.62 191 ALA A N 1
ATOM 1536 C CA . ALA A 1 191 ? -12.196 13.612 21.110 1.00 85.62 191 ALA A CA 1
ATOM 1537 C C . ALA A 1 191 ? -11.967 12.505 20.066 1.00 85.62 191 ALA A C 1
ATOM 1539 O O . ALA A 1 191 ? -12.373 11.365 20.286 1.00 85.62 191 ALA A O 1
ATOM 1540 N N . LEU A 1 192 ? -11.227 12.803 18.991 1.00 85.50 192 LEU A N 1
ATOM 1541 C CA . LEU A 1 192 ? -10.856 11.840 17.951 1.00 85.50 192 LEU A CA 1
ATOM 1542 C C . LEU A 1 192 ? -10.123 10.627 18.542 1.00 85.50 192 LEU A C 1
ATOM 1544 O O . LEU A 1 192 ? -10.474 9.484 18.261 1.00 85.50 192 LEU A O 1
ATOM 1548 N N . LYS A 1 193 ? -9.138 10.847 19.420 1.00 84.12 193 LYS A N 1
ATOM 1549 C CA . LYS A 1 193 ? -8.462 9.740 20.113 1.00 84.12 193 LYS A CA 1
ATOM 1550 C C . LYS A 1 193 ? -9.424 8.948 21.004 1.00 84.12 193 LYS A C 1
ATOM 1552 O O . LYS A 1 193 ? -9.339 7.722 21.017 1.00 84.12 193 LYS A O 1
ATOM 1557 N N . SER A 1 194 ? -10.327 9.611 21.726 1.00 86.19 194 SER A N 1
ATOM 1558 C CA . SER A 1 194 ? -11.305 8.938 22.594 1.00 86.19 194 SER A CA 1
ATOM 1559 C C . SER A 1 194 ? -12.322 8.081 21.830 1.00 86.19 194 SER A C 1
ATOM 1561 O O . SER A 1 194 ? -12.904 7.183 22.428 1.00 86.19 194 SER A O 1
ATOM 1563 N N . GLN A 1 195 ? -12.529 8.337 20.535 1.00 88.75 195 GLN A N 1
ATOM 1564 C CA . GLN A 1 195 ? -13.347 7.503 19.643 1.00 88.75 195 GLN A CA 1
ATOM 1565 C C . GLN A 1 195 ? -12.562 6.326 19.041 1.00 88.75 195 GLN A C 1
ATOM 1567 O O . GLN A 1 195 ? -13.144 5.296 18.720 1.00 88.75 195 GLN A O 1
ATOM 1572 N N . LEU A 1 196 ? -11.245 6.476 18.859 1.00 88.88 196 LEU A N 1
ATOM 1573 C CA . LEU A 1 196 ? -10.408 5.496 18.157 1.00 88.88 196 LEU A CA 1
ATOM 1574 C C . LEU A 1 196 ? -9.654 4.528 19.082 1.00 88.88 196 LEU A C 1
ATOM 1576 O O . LEU A 1 196 ? -9.219 3.478 18.614 1.00 88.88 196 LEU A O 1
ATOM 1580 N N . THR A 1 197 ? -9.446 4.870 20.357 1.00 89.50 197 THR A N 1
ATOM 1581 C CA . THR A 1 197 ? -8.538 4.145 21.269 1.00 89.50 197 THR A CA 1
ATOM 1582 C C . THR A 1 197 ? -9.195 3.711 22.573 1.00 89.50 197 THR A C 1
ATOM 1584 O O . THR A 1 197 ? -10.158 4.322 23.030 1.00 89.50 197 THR A O 1
ATOM 1587 N N . VAL A 1 198 ? -8.621 2.687 23.212 1.00 88.69 198 VAL A N 1
ATOM 1588 C CA . VAL A 1 198 ? -9.041 2.240 24.548 1.00 88.69 198 VAL A CA 1
ATOM 1589 C C . VAL A 1 198 ? -8.895 3.359 25.601 1.00 88.69 198 VAL A C 1
ATOM 1591 O O . VAL A 1 198 ? -7.961 4.174 25.508 1.00 88.69 198 VAL A O 1
ATOM 1594 N N . PRO A 1 199 ? -9.772 3.407 26.627 1.00 86.25 199 PRO A N 1
ATOM 1595 C CA . PRO A 1 199 ? -9.657 4.345 27.743 1.00 86.25 199 PRO A CA 1
ATOM 1596 C C . PRO A 1 199 ? -8.290 4.283 28.437 1.00 86.25 199 PRO A C 1
ATOM 1598 O O . PRO A 1 199 ? -7.635 3.245 28.474 1.00 86.25 199 PRO A O 1
ATOM 1601 N N . GLY A 1 200 ? -7.830 5.415 28.976 1.00 81.00 200 GLY A N 1
ATOM 1602 C CA . GLY A 1 200 ? -6.530 5.512 29.657 1.00 81.00 200 GLY A CA 1
ATOM 1603 C C . GLY A 1 200 ? -5.294 5.449 28.744 1.00 81.00 200 GLY A C 1
ATOM 1604 O O . GLY A 1 200 ? -4.187 5.713 29.211 1.00 81.00 200 GLY A O 1
ATOM 1605 N N . SER A 1 201 ? -5.453 5.172 27.444 1.00 82.69 201 SER A N 1
ATOM 1606 C CA . SER A 1 201 ? -4.359 5.239 26.466 1.00 82.69 201 SER A CA 1
ATOM 1607 C C . SER A 1 201 ? -3.663 6.609 26.485 1.00 82.69 201 SER A C 1
ATOM 1609 O O . SER A 1 201 ? -4.298 7.654 26.659 1.00 82.69 201 SER A O 1
ATOM 1611 N N . VAL A 1 202 ? -2.349 6.641 26.261 1.00 79.69 202 VAL A N 1
ATOM 1612 C CA . VAL A 1 202 ? -1.542 7.872 26.341 1.00 79.69 202 VAL A CA 1
ATOM 1613 C C . VAL A 1 202 ? -1.084 8.306 24.948 1.00 79.69 202 VAL A C 1
ATOM 1615 O O . VAL A 1 202 ? -0.703 7.481 24.119 1.00 79.69 202 VAL A O 1
ATOM 1618 N N . TRP A 1 203 ? -1.112 9.614 24.682 1.00 76.62 203 TRP A N 1
ATOM 1619 C CA . TRP A 1 203 ? -0.471 10.183 23.497 1.00 76.62 203 TRP A CA 1
ATOM 1620 C C . TRP A 1 203 ? 1.057 10.133 23.624 1.00 76.62 203 TRP A C 1
ATOM 1622 O O . TRP A 1 203 ? 1.622 10.661 24.585 1.00 76.62 203 TRP A O 1
ATOM 1632 N N . VAL A 1 204 ? 1.733 9.616 22.604 1.00 75.25 204 VAL A N 1
ATOM 1633 C CA . VAL A 1 204 ? 3.180 9.762 22.445 1.00 75.25 204 VAL A CA 1
ATOM 1634 C C . VAL A 1 204 ? 3.483 11.196 21.989 1.00 75.25 204 VAL A C 1
ATOM 1636 O O . VAL A 1 204 ? 2.948 11.686 20.989 1.00 75.25 204 VAL A O 1
ATOM 1639 N N . ARG A 1 205 ? 4.347 11.884 22.745 1.00 70.62 205 ARG A N 1
ATOM 1640 C CA . ARG A 1 205 ? 4.880 13.211 22.403 1.00 70.62 205 ARG A CA 1
ATOM 1641 C C . ARG A 1 205 ? 6.326 13.060 21.915 1.00 70.62 205 ARG A C 1
ATOM 1643 O O . ARG A 1 205 ? 7.112 12.460 22.645 1.00 70.62 205 ARG A O 1
ATOM 1650 N N . PRO A 1 206 ? 6.716 13.619 20.756 1.00 64.94 206 PRO A N 1
ATOM 1651 C CA . PRO A 1 206 ? 8.111 13.573 20.308 1.00 64.94 206 PRO A CA 1
ATOM 1652 C C . PRO A 1 206 ? 9.026 14.561 21.051 1.00 64.94 206 PRO A C 1
ATOM 1654 O O . PRO A 1 206 ? 10.241 14.408 21.023 1.00 64.94 206 PRO A O 1
ATOM 1657 N N . SER A 1 207 ? 8.465 15.552 21.751 1.00 66.88 207 SER A N 1
ATOM 1658 C CA . SER A 1 207 ? 9.179 16.417 22.699 1.00 66.88 207 SER A CA 1
ATOM 1659 C C . SER A 1 207 ? 8.237 16.841 23.829 1.00 66.88 207 SER A C 1
ATOM 1661 O O . SER A 1 207 ? 7.020 16.856 23.648 1.00 66.88 207 SER A O 1
ATOM 1663 N N . LYS A 1 208 ? 8.781 17.236 24.989 1.00 62.38 208 LYS A N 1
ATOM 1664 C CA . LYS A 1 208 ? 7.992 17.816 26.096 1.00 62.38 208 LYS A CA 1
ATOM 1665 C C . LYS A 1 208 ? 7.265 19.109 25.690 1.00 62.38 208 LYS A C 1
ATOM 1667 O O . LYS A 1 208 ? 6.213 19.394 26.255 1.00 62.38 208 LYS A O 1
ATOM 1672 N N . GLN A 1 209 ? 7.829 19.856 24.736 1.00 61.88 209 GLN A N 1
ATOM 1673 C CA . GLN A 1 209 ? 7.327 21.150 24.252 1.00 61.88 209 GLN A CA 1
ATOM 1674 C C . GLN A 1 209 ? 6.351 21.038 23.069 1.00 61.88 209 GLN A C 1
ATOM 1676 O O . GLN A 1 209 ? 5.595 21.971 22.819 1.00 61.88 209 GLN A O 1
ATOM 1681 N N . LEU A 1 210 ? 6.367 19.923 22.330 1.00 60.69 210 LEU A N 1
ATOM 1682 C CA . LEU A 1 210 ? 5.491 19.731 21.174 1.00 60.69 210 LEU A CA 1
ATOM 1683 C C . LEU A 1 210 ? 4.107 19.223 21.608 1.00 60.69 210 LEU A C 1
ATOM 1685 O O . LEU A 1 210 ? 3.996 18.527 22.628 1.00 60.69 210 LEU A O 1
ATOM 1689 N N . PRO A 1 211 ? 3.044 19.529 20.837 1.00 60.12 211 PRO A N 1
ATOM 1690 C CA . PRO A 1 211 ? 1.740 18.937 21.072 1.00 60.12 211 PRO A CA 1
ATOM 1691 C C . PRO A 1 211 ? 1.821 17.403 20.974 1.00 60.12 211 PRO A C 1
ATOM 1693 O O . PRO A 1 211 ? 2.721 16.853 20.331 1.00 60.12 211 PRO A O 1
ATOM 1696 N N . PRO A 1 212 ? 0.883 16.673 21.593 1.00 63.84 212 PRO A N 1
ATOM 1697 C CA . PRO A 1 212 ? 0.825 15.232 21.432 1.00 63.84 212 PRO A CA 1
ATOM 1698 C C . PRO A 1 212 ? 0.441 14.896 19.982 1.00 63.84 212 PRO A C 1
ATOM 1700 O O . PRO A 1 212 ? -0.605 15.325 19.500 1.00 63.84 212 PRO A O 1
ATOM 1703 N N . GLN A 1 213 ? 1.323 14.178 19.282 1.00 68.69 213 GLN A N 1
ATOM 1704 C CA . GLN A 1 213 ? 1.278 14.018 17.819 1.00 68.69 213 GLN A CA 1
ATOM 1705 C C . GLN A 1 213 ? 1.094 12.568 17.363 1.00 68.69 213 GLN A C 1
ATOM 1707 O O . GLN A 1 213 ? 0.783 12.348 16.193 1.00 68.69 213 GLN A O 1
ATOM 1712 N N . ARG A 1 214 ? 1.292 11.573 18.241 1.00 73.94 214 ARG A N 1
ATOM 1713 C CA . ARG A 1 214 ? 1.225 10.153 17.867 1.00 73.94 214 ARG A CA 1
ATOM 1714 C C . ARG A 1 214 ? 0.494 9.292 18.889 1.00 73.94 214 ARG A C 1
ATOM 1716 O O . ARG A 1 214 ? 0.546 9.557 20.088 1.00 73.94 214 ARG A O 1
ATOM 1723 N N . PHE A 1 215 ? -0.113 8.206 18.432 1.00 73.50 215 PHE A N 1
ATOM 1724 C CA . PHE A 1 215 ? -0.618 7.134 19.295 1.00 73.50 215 PHE A CA 1
ATOM 1725 C C . PHE A 1 215 ? -0.238 5.769 18.714 1.00 73.50 215 PHE A C 1
ATOM 1727 O O . PHE A 1 215 ? 0.018 5.643 17.517 1.00 73.50 215 PHE A O 1
ATOM 1734 N N . LYS A 1 216 ? -0.170 4.742 19.566 1.00 78.81 216 LYS A N 1
ATOM 1735 C CA . LYS A 1 216 ? 0.207 3.389 19.141 1.00 78.81 216 LYS A CA 1
ATOM 1736 C C . LYS A 1 216 ? -0.978 2.656 18.521 1.00 78.81 216 LYS A C 1
ATOM 1738 O O . LYS A 1 216 ? -2.058 2.642 19.109 1.00 78.81 216 LYS A O 1
ATOM 1743 N N . THR A 1 217 ? -0.751 1.959 17.411 1.00 81.25 217 THR A N 1
ATOM 1744 C CA . THR A 1 217 ? -1.751 1.093 16.755 1.00 81.25 217 THR A CA 1
ATOM 1745 C C . THR A 1 217 ? -2.260 0.000 17.709 1.00 81.25 217 THR A C 1
ATOM 1747 O O . THR A 1 217 ? -3.430 -0.356 17.679 1.00 81.25 217 THR A O 1
ATOM 1750 N N . ALA A 1 218 ? -1.413 -0.452 18.641 1.00 82.50 218 ALA A N 1
ATOM 1751 C CA . ALA A 1 218 ? -1.744 -1.413 19.701 1.00 82.50 218 ALA A CA 1
ATOM 1752 C C . ALA A 1 218 ? -2.655 -0.869 20.831 1.00 82.50 218 ALA A C 1
ATOM 1754 O O . ALA A 1 218 ? -2.903 -1.574 21.807 1.00 82.50 218 ALA A O 1
ATOM 1755 N N . HIS A 1 219 ? -3.118 0.382 20.746 1.00 87.12 219 HIS A N 1
ATOM 1756 C CA . HIS A 1 219 ? -4.114 0.960 21.660 1.00 87.12 219 HIS A CA 1
ATOM 1757 C C . HIS A 1 219 ? -5.403 1.385 20.941 1.00 87.12 219 HIS A C 1
ATOM 1759 O O . HIS A 1 219 ? -6.277 1.980 21.571 1.00 87.12 219 HIS A O 1
ATOM 1765 N N . LEU A 1 220 ? -5.519 1.113 19.638 1.00 89.88 220 LEU A N 1
ATO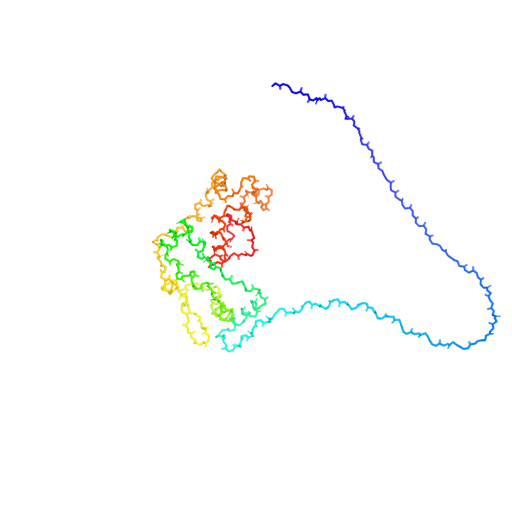M 1766 C CA . LEU A 1 220 ? -6.759 1.292 18.889 1.00 89.88 220 LEU A CA 1
ATOM 1767 C C . LEU A 1 220 ? -7.811 0.255 19.309 1.00 89.88 220 LEU A C 1
ATOM 1769 O O . LEU A 1 220 ? -7.461 -0.861 19.687 1.00 89.88 220 LEU A O 1
ATOM 1773 N N . LEU A 1 221 ? -9.085 0.628 19.190 1.00 91.81 221 LEU A N 1
ATOM 1774 C CA . LEU A 1 221 ? -10.207 -0.316 19.169 1.00 91.81 221 LEU A CA 1
ATOM 1775 C C . LEU A 1 221 ? -10.159 -1.150 17.876 1.00 91.81 221 LEU A C 1
ATOM 1777 O O . LEU A 1 221 ? -9.574 -0.710 16.884 1.00 91.81 221 LEU A O 1
ATOM 1781 N N . ASP A 1 222 ? -10.791 -2.324 17.855 1.00 91.12 222 ASP A N 1
ATOM 1782 C CA . ASP A 1 222 ? -10.550 -3.333 16.811 1.00 91.12 222 ASP A CA 1
ATOM 1783 C C . ASP A 1 222 ? -10.879 -2.859 15.386 1.00 91.12 222 ASP A C 1
ATOM 1785 O O . ASP A 1 222 ? -10.044 -2.995 14.496 1.00 91.12 222 ASP A O 1
ATOM 1789 N N . ILE A 1 223 ? -12.027 -2.209 15.162 1.00 91.31 223 ILE A N 1
ATOM 1790 C CA . ILE A 1 223 ? -12.387 -1.663 13.838 1.00 91.31 223 ILE A CA 1
ATOM 1791 C C . ILE A 1 223 ? -11.411 -0.550 13.384 1.00 91.31 223 ILE A C 1
ATOM 1793 O O . ILE A 1 223 ? -10.843 -0.669 12.295 1.00 91.31 223 ILE A O 1
ATOM 1797 N N . PRO A 1 224 ? -11.118 0.500 14.186 1.00 90.69 224 PRO A N 1
ATOM 1798 C CA . PRO A 1 224 ? -10.020 1.428 13.904 1.00 90.69 224 PRO A CA 1
ATOM 1799 C C . PRO A 1 224 ? -8.664 0.757 13.648 1.00 90.69 224 PRO A C 1
ATOM 1801 O O . PRO A 1 224 ? -7.896 1.230 12.807 1.00 90.69 224 PRO A O 1
ATOM 1804 N N . ARG A 1 225 ? -8.358 -0.339 14.352 1.00 90.75 225 ARG A N 1
ATOM 1805 C CA . ARG A 1 225 ? -7.107 -1.089 14.207 1.00 90.75 225 ARG A CA 1
ATOM 1806 C C . ARG A 1 225 ? -7.037 -1.849 12.884 1.00 90.75 225 ARG A C 1
ATOM 1808 O O . ARG A 1 225 ? -6.010 -1.764 12.216 1.00 90.75 225 ARG A O 1
ATOM 1815 N N . ILE A 1 226 ? -8.114 -2.528 12.490 1.00 91.50 226 ILE A N 1
ATOM 1816 C CA . ILE A 1 226 ? -8.262 -3.197 11.188 1.00 91.50 226 ILE A CA 1
ATOM 1817 C C . ILE A 1 226 ? -8.014 -2.188 10.061 1.00 91.50 226 ILE A C 1
ATOM 1819 O O . ILE A 1 226 ? -7.152 -2.416 9.211 1.00 91.50 226 ILE A O 1
ATOM 1823 N N . TRP A 1 227 ? -8.677 -1.028 10.109 1.00 90.19 227 TRP A N 1
ATOM 1824 C CA . TRP A 1 227 ? -8.477 0.033 9.119 1.00 90.19 227 TRP A CA 1
ATOM 1825 C C . TRP A 1 227 ? -7.050 0.585 9.102 1.00 90.19 227 TRP A C 1
ATOM 1827 O O . TRP A 1 227 ? -6.487 0.790 8.026 1.00 90.19 227 TRP A O 1
ATOM 1837 N N . ALA A 1 228 ? -6.443 0.804 10.270 1.00 87.75 228 ALA A N 1
ATOM 1838 C CA . ALA A 1 228 ? -5.067 1.276 10.360 1.00 87.75 228 ALA A CA 1
ATOM 1839 C C . ALA A 1 228 ? -4.061 0.260 9.799 1.00 87.75 228 ALA A C 1
ATOM 1841 O O . ALA A 1 228 ? -3.185 0.638 9.021 1.00 87.75 228 ALA A O 1
ATOM 1842 N N . GLU A 1 229 ? -4.174 -1.021 10.163 1.00 87.19 229 GLU A N 1
ATOM 1843 C CA . GLU A 1 229 ? -3.274 -2.059 9.656 1.00 87.19 229 GLU A CA 1
ATOM 1844 C C . GLU A 1 229 ? -3.481 -2.295 8.148 1.00 87.19 229 GLU A C 1
ATOM 1846 O O . GLU A 1 229 ? -2.489 -2.421 7.433 1.00 87.19 229 GLU A O 1
ATOM 1851 N N . PHE A 1 230 ? -4.711 -2.248 7.625 1.00 88.88 230 PHE A N 1
ATOM 1852 C CA . PHE A 1 230 ? -4.969 -2.293 6.176 1.00 88.88 230 PHE A CA 1
ATOM 1853 C C . PHE A 1 230 ? -4.329 -1.101 5.442 1.00 88.88 230 PHE A C 1
ATOM 1855 O O . PHE A 1 230 ? -3.551 -1.275 4.503 1.00 88.88 230 PHE A O 1
ATOM 1862 N N . TRP A 1 231 ? -4.586 0.127 5.902 1.00 85.94 231 TRP A N 1
ATOM 1863 C CA . TRP A 1 231 ? -4.117 1.345 5.234 1.00 85.94 231 TRP A CA 1
ATOM 1864 C C . TRP A 1 231 ? -2.585 1.472 5.208 1.00 85.94 231 TRP A C 1
ATOM 1866 O O . TRP A 1 231 ? -2.004 1.808 4.172 1.00 85.94 231 TRP A O 1
ATOM 1876 N N . LEU A 1 232 ? -1.927 1.171 6.335 1.00 83.19 232 LEU A N 1
ATOM 1877 C CA . LEU A 1 232 ? -0.477 1.327 6.517 1.00 83.19 232 LEU A CA 1
ATOM 1878 C C . LEU A 1 232 ? 0.366 0.247 5.822 1.00 83.19 232 LEU A C 1
ATOM 1880 O O . LEU A 1 232 ? 1.552 0.488 5.593 1.00 83.19 232 LEU A O 1
ATOM 1884 N N . ASN A 1 233 ? -0.209 -0.924 5.517 1.00 84.56 233 ASN A N 1
ATOM 1885 C CA . ASN A 1 233 ? 0.483 -1.974 4.757 1.00 84.56 233 ASN A CA 1
ATOM 1886 C C . ASN A 1 233 ? 0.207 -1.891 3.242 1.00 84.56 233 ASN A C 1
ATOM 1888 O O . ASN A 1 233 ? 1.062 -2.325 2.477 1.00 84.56 233 ASN A O 1
ATOM 1892 N N . ASN A 1 234 ? -0.936 -1.330 2.812 1.00 85.69 234 ASN A N 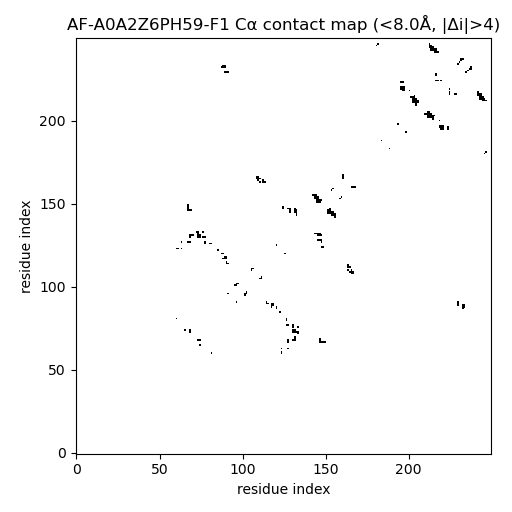1
ATOM 1893 C CA . ASN A 1 234 ? -1.416 -1.481 1.428 1.00 85.69 234 ASN A CA 1
ATOM 1894 C C . ASN A 1 234 ? -1.515 -0.178 0.613 1.00 85.69 234 ASN A C 1
ATOM 1896 O O . ASN A 1 234 ? -1.521 -0.243 -0.612 1.00 85.69 234 ASN A O 1
ATOM 1900 N N . VAL A 1 235 ? -1.660 0.997 1.248 1.00 79.94 235 VAL A N 1
ATOM 1901 C CA . VAL A 1 235 ? -2.009 2.242 0.522 1.00 79.94 235 VAL A CA 1
ATOM 1902 C C . VAL A 1 235 ? -1.083 3.413 0.839 1.00 79.94 235 VAL A C 1
ATOM 1904 O O . VAL A 1 235 ? -0.677 4.143 -0.066 1.00 79.94 235 VAL A O 1
ATOM 1907 N N . GLU A 1 236 ? -0.720 3.611 2.107 1.00 74.88 236 GLU A N 1
ATOM 1908 C CA . GLU A 1 236 ? 0.187 4.686 2.513 1.00 74.88 236 GLU A CA 1
ATOM 1909 C C . GLU A 1 236 ? 1.541 4.099 2.943 1.00 74.88 236 GLU A C 1
ATOM 1911 O O . GLU A 1 236 ? 1.590 3.410 3.964 1.00 74.88 236 GLU A O 1
ATOM 1916 N N . PRO A 1 237 ? 2.642 4.345 2.193 1.00 59.75 237 PRO A N 1
ATOM 1917 C CA . PRO A 1 237 ? 3.952 3.746 2.452 1.00 59.75 237 PRO A CA 1
ATOM 1918 C C . PRO A 1 237 ? 4.595 4.353 3.703 1.00 59.75 237 PRO A C 1
ATOM 1920 O O . PRO A 1 237 ? 5.456 5.234 3.646 1.00 59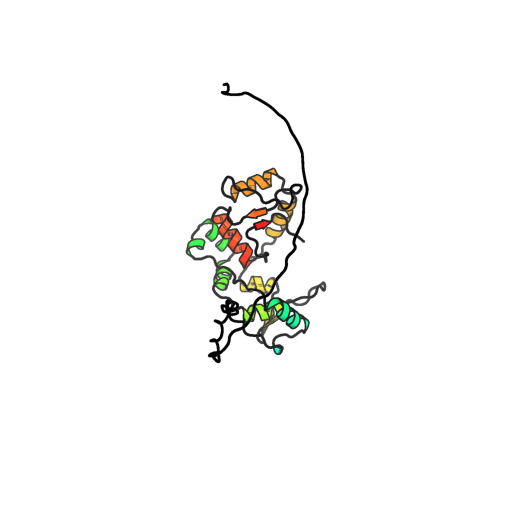.75 237 PRO A O 1
ATOM 1923 N N . SER A 1 238 ? 4.136 3.872 4.851 1.00 60.47 238 SER A N 1
ATOM 1924 C CA . SER A 1 238 ? 4.657 4.211 6.164 1.00 60.47 238 SER A CA 1
ATOM 1925 C C . SER A 1 238 ? 6.033 3.579 6.402 1.00 60.47 238 SER A C 1
ATOM 1927 O O . SER A 1 238 ? 6.395 2.548 5.831 1.00 60.47 238 SER A O 1
ATOM 1929 N N . GLY A 1 239 ? 6.826 4.198 7.281 1.00 58.41 239 GLY A N 1
ATOM 1930 C CA . GLY A 1 239 ? 7.919 3.474 7.928 1.00 58.41 239 GLY A CA 1
ATOM 1931 C C . GLY A 1 239 ? 7.360 2.341 8.795 1.00 58.41 239 GLY A C 1
ATOM 1932 O O . GLY A 1 239 ? 6.178 2.326 9.122 1.00 58.41 239 GLY A O 1
ATOM 1933 N N . ASN A 1 240 ? 8.210 1.405 9.224 1.00 56.75 240 ASN A N 1
ATOM 1934 C CA . ASN A 1 240 ? 7.815 0.273 10.077 1.00 56.75 240 ASN A CA 1
ATOM 1935 C C . ASN A 1 240 ? 7.501 0.686 11.538 1.00 56.75 240 ASN A C 1
ATOM 1937 O O . ASN A 1 240 ? 8.042 0.112 12.482 1.00 56.75 240 ASN A O 1
ATOM 1941 N N . SER A 1 241 ? 6.649 1.692 11.733 1.00 59.97 241 SER A N 1
ATOM 1942 C CA . SER A 1 241 ? 6.237 2.237 13.024 1.00 59.97 241 SER A CA 1
ATOM 1943 C C . SER A 1 241 ? 4.897 1.660 13.473 1.00 59.97 241 SER A C 1
ATOM 1945 O O . SER A 1 241 ? 3.888 1.801 12.790 1.00 59.97 241 SER A O 1
ATOM 1947 N N . SER A 1 242 ? 4.849 1.126 14.693 1.00 61.94 242 SER A N 1
ATOM 1948 C CA . SER A 1 242 ? 3.608 0.812 15.421 1.00 61.94 242 SER A CA 1
ATOM 1949 C C . SER A 1 242 ? 2.912 2.064 15.991 1.00 61.94 242 SER A C 1
ATOM 1951 O O . SER A 1 242 ? 2.150 1.980 16.956 1.00 61.94 242 SER A O 1
ATOM 1953 N N . GLU A 1 243 ? 3.190 3.229 15.401 1.00 72.12 243 GLU A N 1
ATOM 1954 C CA . GLU A 1 243 ? 2.695 4.551 15.770 1.00 72.12 243 GLU A CA 1
ATOM 1955 C C . GLU A 1 243 ? 2.032 5.202 14.556 1.00 72.12 243 GLU A C 1
ATOM 1957 O O . GLU A 1 243 ? 2.621 5.242 13.474 1.00 72.12 243 GLU A O 1
ATOM 1962 N N . ILE A 1 244 ? 0.845 5.771 14.753 1.00 69.19 244 ILE A N 1
ATOM 1963 C CA . ILE A 1 244 ? 0.181 6.625 13.766 1.00 69.19 244 ILE A CA 1
ATOM 1964 C C . ILE A 1 244 ? 0.505 8.075 14.110 1.00 69.19 244 ILE A C 1
ATOM 1966 O O . ILE A 1 244 ? 0.310 8.498 15.251 1.00 69.19 244 ILE A O 1
ATOM 1970 N N . SER A 1 245 ? 0.999 8.834 13.131 1.00 68.25 245 SER A N 1
ATOM 1971 C CA . SER A 1 245 ? 1.337 10.250 13.289 1.00 68.25 245 SER A CA 1
ATOM 1972 C C . SER A 1 245 ? 0.239 11.152 12.735 1.00 68.25 245 SER A C 1
ATOM 1974 O O . SER A 1 245 ? -0.196 10.987 11.595 1.00 68.25 245 SER A O 1
ATOM 1976 N N . MET A 1 246 ? -0.189 12.134 13.531 1.00 65.75 246 MET A N 1
ATOM 1977 C CA . MET A 1 246 ? -1.057 13.219 13.064 1.00 65.75 246 MET A CA 1
ATOM 1978 C C . MET A 1 246 ? -0.309 14.184 12.143 1.00 65.75 246 MET A C 1
ATOM 1980 O O . MET A 1 246 ? -0.896 14.721 11.206 1.00 65.75 246 MET A O 1
ATOM 1984 N N . ASP A 1 247 ? 0.995 14.347 12.343 1.00 59.78 247 ASP A N 1
ATOM 1985 C CA . ASP A 1 247 ? 1.815 15.191 11.482 1.00 59.78 247 ASP A CA 1
ATOM 1986 C C . ASP A 1 247 ? 2.585 14.315 10.493 1.00 59.78 247 ASP A C 1
ATOM 1988 O O . ASP A 1 247 ? 3.239 13.338 10.872 1.00 59.78 247 ASP A O 1
ATOM 1992 N N . VAL A 1 248 ? 2.470 14.652 9.208 1.00 46.16 248 VAL A N 1
ATOM 1993 C CA . VAL A 1 248 ? 3.257 14.046 8.130 1.00 46.16 248 VAL A CA 1
ATOM 1994 C C . VAL A 1 248 ? 4.485 14.922 7.937 1.00 46.16 248 VAL A C 1
ATOM 1996 O O . VAL A 1 248 ? 4.350 16.114 7.671 1.00 46.16 248 VAL A O 1
ATOM 1999 N N . VAL A 1 249 ? 5.671 14.328 8.074 1.00 39.56 249 VAL A N 1
ATOM 2000 C CA . VAL A 1 249 ? 6.915 14.966 7.632 1.00 39.56 249 VAL A CA 1
ATOM 2001 C C . VAL A 1 249 ? 6.862 15.064 6.106 1.00 39.56 249 VAL A C 1
ATOM 2003 O O . VAL A 1 249 ? 6.606 14.061 5.441 1.00 39.56 249 VAL A O 1
ATOM 2006 N N . SER A 1 250 ? 7.047 16.280 5.592 1.00 33.81 250 SER A N 1
ATOM 2007 C CA . SER A 1 250 ? 6.989 16.657 4.171 1.00 33.81 250 SER A CA 1
ATOM 2008 C C . SER A 1 250 ? 8.123 16.079 3.326 1.00 33.81 250 SER A C 1
ATOM 2010 O O . SER A 1 250 ? 9.283 16.242 3.774 1.00 33.81 250 SER A O 1
#

pLDDT: mean 72.54, std 22.49, range [25.28, 95.31]

Organism: Trifolium subterraneum (NCBI:txid3900)

Radius of gyration: 32.97 Å; Cα contacts (8 Å, |Δi|>4): 165; chains: 1; bounding box: 90×62×82 Å

Secondary structure (DSSP, 8-state):
-------------------------------------PPPPPPPPPPPPPPPPPPPPP---PPPPGGG-SSHHHHHHHHHHTTS-PPPP-PPPHHHHTSHHHHHHHHHHT-HHHHHHTT---HHHHHHHHHHT---S--S----EEEEBTEEEE--HHHHHHHTT----SS-HHHHHHHHHHH--HHHHHHHHHHHB-TT---B-SSSSSPP-EEEGGGB-HHHHHHHHHHHHHTS---S-SEEESSPP-

InterPro domains:
  IPR046796 Putative plant retrotransposon-related domain [PF20167] (108-247)

Foldseek 3Di:
DDDDDDDDDDDDDDDDDDDDDDDDDDDDDDDDDDDDDDDDDDDDDDDDPPDPDDPPDPPQDPDDDPVLAPDPQLVVVLVVPSPPDDDQADADDPVRCPPPVNVVVCVVFVCPQVSVVSVDDDVSQVSSQCSQQDDDDDDDDDFRWGGGPRDIDGPPPVRVCVNSVTDDDPDDPVVVVLVVLVVDDPVNVVVVCVVFFDPPFDQDDPDPPDDRFKGFLVGTDDVSSVVVSNCCRRPDPDDPDSMDGSDDDD

Mean predicted aligned error: 16.14 Å

Solvent-accessible surface area (backbone atoms only — not comparable to full-atom values): 16597 Å² total; per-residue (Å²): 129,88,90,86,88,90,83,89,81,91,89,84,91,88,86,88,84,83,85,90,80,91,79,90,88,88,86,89,83,92,87,90,87,86,89,91,81,88,80,81,84,81,79,81,77,81,78,77,82,77,75,80,73,77,75,80,77,71,84,72,75,76,82,79,60,74,86,70,36,98,38,72,70,19,46,56,42,32,70,74,46,74,83,53,88,81,76,77,51,60,46,79,53,72,78,58,43,68,38,66,79,45,36,52,53,34,62,77,46,41,39,63,60,48,40,57,54,38,74,64,82,61,64,69,60,51,48,43,31,61,16,40,54,59,75,79,98,68,86,76,92,72,74,48,56,22,46,46,103,80,48,77,42,64,67,36,72,75,45,50,32,59,77,37,58,43,76,79,64,95,66,60,63,66,62,51,54,58,52,56,56,72,72,54,49,78,63,58,54,51,52,53,46,65,75,38,31,50,87,91,68,70,67,45,50,95,41,98,86,48,71,74,41,28,39,48,53,91,42,36,37,69,69,56,30,53,53,48,57,39,41,49,54,64,75,45,93,58,73,101,58,69,52,50,61,74,66,78,88,128

Sequence (250 aa):
MKNLFKKSSKSKESEGGSSKSKASKASSSKKRKVSRAPSPSPSPPPSPPREPSPPPRAPGMPEIPRGRFDRAIAFNRYQHIREKIFKPERHLTDEVLAYHIIEAEFTQRQWYDFNSCLKSGNCTIAMEFLSNAWRIKKPCDTQRNAKVRGIVVDYSPKAINRVFNFLVPEFCVLKKRRVDRMTMNSGERWALKSQLTVPGSVWVRPSKQLPPQRFKTAHLLDIPRIWAEFWLNNVEPSGNSSEISMDVVS